Protein AF-A0A259DBE3-F1 (afdb_monomer)

Secondary structure (DSSP, 8-state):
-HHHHHHHHHHHS-SSTTHHHH--HHHHH-SHHHHHHHHHHHHHHHHHHHHHHHHHHHT---HHHHHHHHHHHHHHHHHHHHHHHHHHHHHHHTS-HHHHHHHHHHS-THHHHHHHHHHHHHHHHHHHHHH-GGG--HHHHHHHHHHHIIIIIHHHHHHHHHHTTTEEETTTEETTS-B-S-BGGGTB--SHHHHHHH-HHHH-TTS-GGGSS--TTTHHHHHHHHHHHHTTTTS-SSTTSSS-GGGGGTT---HHHHHHHIIIIITT---TTS------HHHHHHHHHHHHHTTS--PPP---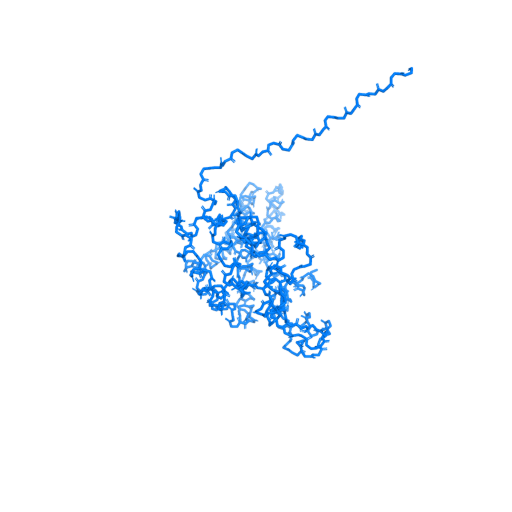-PPPPPPPPP-

Radius of gyration: 25.89 Å; Cα contacts (8 Å, |Δi|>4): 451; chains: 1; bounding box: 56×45×77 Å

Solvent-accessible surface area (backbone atoms only — not comparable to full-a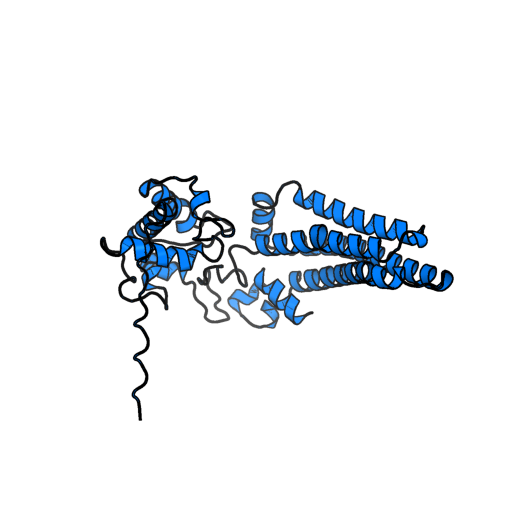tom values): 16235 Å² total; per-residue (Å²): 107,72,67,60,38,19,50,59,28,19,25,46,38,44,29,32,79,60,23,42,62,62,25,58,70,62,30,29,38,58,23,69,41,23,53,27,49,48,54,20,51,53,23,44,50,44,26,50,47,25,38,54,48,30,28,61,42,25,66,47,80,53,65,68,62,27,43,53,53,32,35,52,33,18,51,46,22,33,54,19,44,54,50,18,54,56,29,45,55,53,29,60,73,51,53,56,68,73,30,53,57,42,42,71,74,68,49,59,87,60,49,67,57,45,50,53,50,42,55,51,50,55,35,50,51,23,53,48,29,45,77,40,41,81,70,44,31,38,67,56,22,47,52,51,40,53,48,43,48,61,59,46,51,46,55,50,55,53,47,56,61,56,33,29,38,25,28,57,33,47,70,29,27,24,62,60,69,46,32,67,40,64,24,63,33,72,73,42,66,39,43,53,73,53,24,64,74,68,23,56,47,57,70,39,86,88,52,54,79,86,44,38,57,73,44,95,88,41,22,55,58,35,6,47,52,48,42,54,54,68,38,46,85,74,21,21,89,44,90,85,44,67,62,27,53,45,65,79,55,74,70,56,70,56,41,67,59,45,21,51,47,45,44,62,38,28,33,67,38,71,39,73,66,45,54,67,47,42,50,41,76,58,54,28,44,15,31,18,45,27,49,33,54,62,65,46,82,79,70,81,73,80,75,79,75,72,77,74,79,78,77,82,82,85,129

Nearest PDB structures (foldseek):
  2lig-assembly1_B  TM=5.077E-01  e=2.864E+00  Salmonella enterica subsp. enterica serovar Typhimurium
  7oy2-assembly1_C  TM=3.131E-01  e=1.610E+00  Escherichia coli K-12

pLDDT: mean 89.8, std 12.41, range [39.34, 98.31]

Mean predicted aligned error: 7.04 Å

Structure (mmCIF, N/CA/C/O backbone):
data_AF-A0A259DBE3-F1
#
_entry.id   AF-A0A259DBE3-F1
#
loop_
_atom_site.group_PDB
_atom_site.id
_atom_site.type_symbol
_atom_site.label_atom_id
_atom_site.label_alt_id
_atom_site.label_comp_id
_atom_site.label_asym_id
_atom_site.label_entity_id
_atom_site.label_seq_id
_atom_site.pdbx_PDB_ins_code
_atom_site.Cartn_x
_atom_site.Cartn_y
_atom_site.Cartn_z
_atom_site.occupancy
_atom_site.B_iso_or_equiv
_atom_site.auth_seq_id
_atom_site.auth_comp_id
_atom_site.auth_asym_id
_atom_site.auth_atom_id
_atom_site.pdbx_PDB_model_num
ATOM 1 N N . MET A 1 1 ? 4.321 -16.650 -10.119 1.00 83.81 1 MET A N 1
ATOM 2 C CA . MET A 1 1 ? 3.604 -15.421 -10.522 1.00 83.81 1 MET A CA 1
ATOM 3 C C . MET A 1 1 ? 2.100 -15.542 -10.328 1.00 83.81 1 MET A C 1
ATOM 5 O O . MET A 1 1 ? 1.572 -14.791 -9.528 1.00 83.81 1 MET A O 1
ATOM 9 N N . LEU A 1 2 ? 1.431 -16.512 -10.963 1.00 87.19 2 LEU A N 1
ATOM 10 C CA . LEU A 1 2 ? -0.027 -16.683 -10.868 1.00 87.19 2 LEU A CA 1
ATOM 11 C C . LEU A 1 2 ? -0.541 -16.859 -9.425 1.00 87.19 2 LEU A C 1
ATOM 13 O O . LEU A 1 2 ? -1.510 -16.215 -9.053 1.00 87.19 2 LEU A O 1
ATOM 17 N N . ILE A 1 3 ? 0.162 -17.634 -8.588 1.00 89.94 3 ILE A N 1
ATOM 18 C CA . ILE A 1 3 ? -0.207 -17.804 -7.170 1.00 89.94 3 ILE A CA 1
ATOM 19 C C . ILE A 1 3 ? -0.126 -16.475 -6.404 1.00 89.94 3 ILE A C 1
ATOM 21 O O . ILE A 1 3 ? -1.094 -16.062 -5.781 1.00 89.94 3 ILE A O 1
ATOM 25 N N . ILE A 1 4 ? 1.016 -15.784 -6.484 1.00 91.81 4 ILE A N 1
ATOM 26 C CA . ILE A 1 4 ? 1.241 -14.509 -5.781 1.00 91.81 4 ILE A CA 1
ATOM 27 C C . ILE A 1 4 ? 0.222 -13.459 -6.232 1.00 91.81 4 ILE A C 1
ATOM 29 O O . ILE A 1 4 ? -0.346 -12.759 -5.403 1.00 91.81 4 ILE A O 1
ATOM 33 N N . ILE A 1 5 ? -0.042 -13.373 -7.536 1.00 93.06 5 ILE A N 1
ATOM 34 C CA . ILE A 1 5 ? -1.006 -12.415 -8.083 1.00 93.06 5 ILE A CA 1
ATOM 35 C C . ILE A 1 5 ? -2.435 -12.765 -7.673 1.00 93.06 5 ILE A C 1
ATOM 37 O O . ILE A 1 5 ? -3.206 -11.858 -7.382 1.00 93.06 5 ILE A O 1
ATOM 41 N N . GLY A 1 6 ? -2.780 -14.048 -7.567 1.00 92.50 6 GLY A N 1
ATOM 42 C CA . GLY A 1 6 ? -4.052 -14.470 -6.984 1.00 92.50 6 GLY A CA 1
ATOM 43 C C . GLY A 1 6 ? -4.218 -13.998 -5.538 1.00 92.50 6 GLY A C 1
ATOM 44 O O . GLY A 1 6 ? -5.255 -13.432 -5.205 1.00 92.50 6 GLY A O 1
ATOM 45 N N . ILE A 1 7 ? -3.170 -14.109 -4.710 1.00 92.75 7 ILE A N 1
ATOM 46 C CA . ILE A 1 7 ? -3.176 -13.566 -3.339 1.00 92.75 7 ILE A CA 1
ATOM 47 C C . ILE A 1 7 ? -3.350 -12.044 -3.363 1.00 92.75 7 ILE A C 1
ATOM 49 O O . ILE A 1 7 ? -4.229 -11.528 -2.686 1.00 92.75 7 ILE A O 1
ATOM 53 N N . LEU A 1 8 ? -2.548 -11.315 -4.147 1.00 92.38 8 LEU A N 1
ATOM 54 C CA . LEU A 1 8 ? -2.615 -9.847 -4.214 1.00 92.38 8 LEU A CA 1
ATOM 55 C C . LEU A 1 8 ? -3.964 -9.341 -4.739 1.00 92.38 8 LEU A C 1
ATOM 57 O O . LEU A 1 8 ? -4.464 -8.320 -4.271 1.00 92.38 8 LEU A O 1
ATOM 61 N N . SER A 1 9 ? -4.553 -10.059 -5.692 1.00 93.56 9 SER A N 1
ATOM 62 C CA . SER A 1 9 ? -5.889 -9.786 -6.213 1.00 93.56 9 SER A CA 1
ATOM 63 C C . SER A 1 9 ? -6.940 -9.983 -5.130 1.00 93.56 9 SER A C 1
ATOM 65 O O . SER A 1 9 ? -7.676 -9.043 -4.846 1.00 93.56 9 SER A O 1
ATOM 67 N N . PHE A 1 10 ? -6.907 -11.121 -4.432 1.00 94.56 10 PHE A N 1
ATOM 68 C CA . PHE A 1 10 ? -7.801 -11.405 -3.313 1.00 94.56 10 PHE A CA 1
ATOM 69 C C . PHE A 1 10 ? -7.639 -10.416 -2.148 1.00 94.56 10 PHE A C 1
ATOM 71 O O . PHE A 1 10 ? -8.624 -10.025 -1.526 1.00 94.56 10 PHE A O 1
ATOM 78 N N . MET A 1 11 ? -6.413 -9.961 -1.860 1.00 93.56 11 MET A N 1
ATOM 79 C CA . MET A 1 11 ? -6.170 -8.908 -0.865 1.00 93.56 11 MET A CA 1
ATOM 80 C C . MET A 1 11 ? -6.909 -7.615 -1.207 1.00 93.56 11 MET A C 1
ATOM 82 O O . MET A 1 11 ? -7.278 -6.876 -0.300 1.00 93.56 11 MET A O 1
ATOM 86 N N . MET A 1 12 ? -7.108 -7.347 -2.500 1.00 91.19 12 MET A N 1
ATOM 87 C CA . MET A 1 12 ? -7.923 -6.237 -2.962 1.00 91.19 12 MET A CA 1
ATOM 88 C C . MET A 1 12 ? -9.409 -6.586 -2.797 1.00 91.19 12 MET A C 1
ATOM 90 O O . MET A 1 12 ? -10.101 -6.004 -1.967 1.00 91.19 12 MET A O 1
ATOM 94 N N . TRP A 1 13 ? -9.898 -7.558 -3.567 1.00 90.75 13 TRP A N 1
ATOM 95 C CA . TRP A 1 13 ? -11.257 -8.082 -3.469 1.00 90.75 13 TRP A CA 1
ATOM 96 C C . TRP A 1 13 ? -11.320 -9.499 -4.057 1.00 90.75 13 TRP A C 1
ATOM 98 O O . TRP A 1 13 ? -10.454 -9.862 -4.858 1.00 90.75 13 TRP A O 1
ATOM 108 N N . PRO A 1 14 ? -12.310 -10.324 -3.677 1.00 93.31 14 PRO A N 1
ATOM 109 C CA . PRO A 1 14 ? -12.436 -11.669 -4.225 1.00 93.31 14 PRO A CA 1
ATOM 110 C C . PRO A 1 14 ? -12.599 -11.655 -5.747 1.00 93.31 14 PRO A C 1
ATOM 112 O O . PRO A 1 14 ? -13.221 -10.754 -6.299 1.00 93.31 14 PRO A O 1
ATOM 115 N N . GLY A 1 15 ? -12.082 -12.676 -6.435 1.00 90.56 15 GLY A N 1
ATOM 116 C CA . GLY A 1 15 ? -12.201 -12.778 -7.894 1.00 90.56 15 GLY A CA 1
ATOM 117 C C . GLY A 1 15 ? -13.649 -12.746 -8.401 1.00 90.56 15 GLY A C 1
ATOM 118 O O . GLY A 1 15 ? -13.899 -12.304 -9.526 1.00 90.56 15 GLY A O 1
ATOM 119 N N . LYS A 1 16 ? -14.588 -13.188 -7.562 1.00 92.25 16 LYS A N 1
ATOM 120 C CA . LYS A 1 16 ? -16.022 -13.224 -7.818 1.00 92.25 16 LYS A CA 1
ATOM 121 C C . LYS A 1 16 ? -16.835 -12.840 -6.571 1.00 92.25 16 LYS A C 1
ATOM 123 O O . LYS A 1 16 ? -16.484 -13.299 -5.480 1.00 92.25 16 LYS A O 1
ATOM 128 N N . PRO A 1 17 ? -17.939 -12.078 -6.703 1.00 90.75 17 PRO A N 1
ATOM 129 C CA . PRO A 1 17 ? -18.817 -11.743 -5.578 1.00 90.75 17 PRO A CA 1
ATOM 130 C C . PRO A 1 17 ? -19.377 -12.970 -4.842 1.00 90.75 17 PRO A C 1
ATOM 132 O O . PRO A 1 17 ? -19.523 -12.942 -3.622 1.00 90.75 17 PRO A O 1
ATOM 135 N N . GLU A 1 18 ? -19.635 -14.066 -5.558 1.00 93.94 18 GLU A N 1
ATOM 136 C CA . GLU A 1 18 ? -20.193 -15.310 -5.009 1.00 93.94 18 GLU A CA 1
ATOM 137 C C . GLU A 1 18 ? -19.260 -15.974 -3.986 1.00 93.94 18 GLU A C 1
ATOM 139 O O . GLU A 1 18 ? -19.699 -16.794 -3.181 1.00 93.94 18 GLU A O 1
ATOM 144 N N . TRP A 1 19 ? -17.978 -15.587 -3.948 1.00 95.12 19 TRP A N 1
ATOM 145 C CA . TRP A 1 19 ? -17.052 -16.045 -2.916 1.00 95.12 19 TRP A CA 1
ATOM 146 C C . TRP A 1 19 ? -17.552 -15.729 -1.501 1.00 95.12 19 TRP A C 1
ATOM 148 O O . TRP A 1 19 ? -17.320 -16.519 -0.589 1.00 95.12 19 TRP A O 1
ATOM 158 N N . PHE A 1 20 ? -18.274 -14.619 -1.307 1.00 94.12 20 PHE A N 1
ATOM 159 C CA . PHE A 1 20 ? -18.801 -14.277 0.014 1.00 94.12 20 PHE A CA 1
ATOM 160 C C . PHE A 1 20 ? -19.828 -15.305 0.513 1.00 94.12 20 PHE A C 1
ATOM 162 O O . PHE A 1 20 ? -19.830 -15.664 1.689 1.00 94.12 20 PHE A O 1
ATOM 169 N N . THR A 1 21 ? -20.679 -15.808 -0.380 1.00 95.44 21 THR A N 1
ATOM 170 C CA . THR A 1 21 ? -21.798 -16.698 -0.042 1.00 95.44 21 THR A CA 1
ATOM 171 C C . THR A 1 21 ? -21.455 -18.177 -0.161 1.00 95.44 21 THR A C 1
ATOM 173 O O . THR A 1 21 ? -21.928 -18.966 0.647 1.00 95.44 21 THR A O 1
ATOM 176 N N . GLU A 1 22 ? -20.631 -18.560 -1.135 1.00 94.62 22 GLU A N 1
ATOM 177 C CA . GLU A 1 22 ? -20.303 -19.962 -1.439 1.00 94.62 22 GLU A CA 1
ATOM 178 C C . GLU A 1 22 ? -18.880 -20.350 -1.020 1.00 94.62 22 GLU A C 1
ATOM 180 O O . GLU A 1 22 ? -18.566 -21.530 -0.875 1.00 94.62 22 GLU A O 1
ATOM 185 N N . GLY A 1 23 ? -17.995 -19.368 -0.826 1.00 92.25 23 GLY A N 1
ATOM 186 C CA . GLY A 1 23 ? -16.580 -19.611 -0.583 1.00 92.25 23 GLY A CA 1
ATOM 187 C C . GLY A 1 23 ? -15.878 -20.203 -1.808 1.00 92.25 23 GLY A C 1
ATOM 188 O O . GLY A 1 23 ? -16.200 -19.906 -2.962 1.00 92.25 23 GLY A O 1
ATOM 189 N N . GLY A 1 24 ? -14.873 -21.040 -1.547 1.00 92.19 24 GLY A N 1
ATOM 190 C CA . GLY A 1 24 ? -14.130 -21.769 -2.575 1.00 92.19 24 GLY A CA 1
ATOM 191 C C . GLY A 1 24 ? -12.922 -21.015 -3.137 1.00 92.19 24 GLY A C 1
ATOM 192 O O . GLY A 1 24 ? -12.959 -19.822 -3.435 1.00 92.19 24 GLY A O 1
ATOM 193 N N . TYR A 1 25 ? -11.817 -21.740 -3.323 1.00 90.19 25 TYR A N 1
ATOM 194 C CA . TYR A 1 25 ? -10.562 -21.155 -3.796 1.00 90.19 25 TYR A CA 1
ATOM 195 C C . TYR A 1 25 ? -10.701 -20.548 -5.197 1.00 90.19 25 TYR A C 1
ATOM 197 O O . TYR A 1 25 ? -10.163 -19.476 -5.438 1.00 90.19 25 TYR A O 1
ATOM 205 N N . LEU A 1 26 ? -11.464 -21.169 -6.106 1.00 92.12 26 LEU A N 1
ATOM 206 C CA . LEU A 1 26 ? -11.630 -20.661 -7.473 1.00 92.12 26 LEU A CA 1
ATOM 207 C C . LEU A 1 26 ? -12.336 -19.301 -7.516 1.00 92.12 26 LEU A C 1
ATOM 209 O O . LEU A 1 26 ? -11.885 -18.411 -8.233 1.00 92.12 26 LEU A O 1
ATOM 213 N N . ASN A 1 27 ? -13.398 -19.137 -6.725 1.00 93.06 27 ASN A N 1
ATOM 214 C CA . ASN A 1 27 ? -14.161 -17.891 -6.646 1.00 93.06 27 ASN A CA 1
ATOM 215 C C . ASN A 1 27 ? -13.350 -16.772 -5.975 1.00 93.06 27 ASN A C 1
ATOM 217 O O . ASN A 1 27 ? -13.499 -15.605 -6.323 1.00 93.06 27 ASN A O 1
ATOM 221 N N . GLY A 1 28 ? -12.452 -17.125 -5.050 1.00 91.81 28 GLY A N 1
ATOM 222 C CA . GLY A 1 28 ? -11.562 -16.163 -4.405 1.00 91.81 28 GLY A CA 1
ATOM 223 C C . GLY A 1 28 ? -10.397 -15.735 -5.299 1.00 91.81 28 GLY A C 1
ATOM 224 O O . GLY A 1 28 ? -10.080 -14.551 -5.361 1.00 91.81 28 GLY A O 1
ATOM 225 N N . PHE A 1 29 ? -9.768 -16.683 -6.003 1.00 91.56 29 PHE A N 1
ATOM 226 C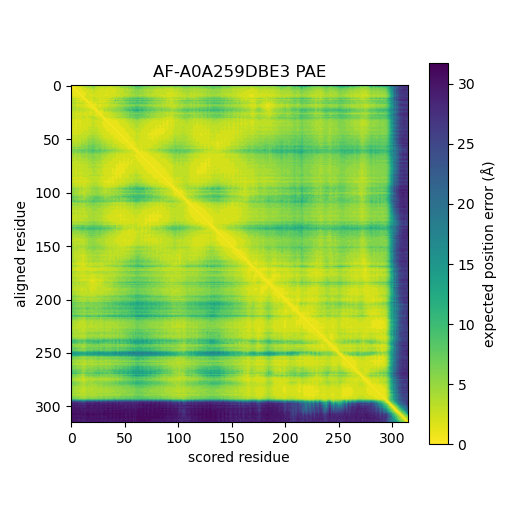 CA . PHE A 1 29 ? -8.508 -16.453 -6.720 1.00 91.56 29 PHE A CA 1
ATOM 227 C C . PHE A 1 29 ? -8.650 -16.008 -8.169 1.00 91.56 29 PHE A C 1
ATOM 229 O O . PHE A 1 29 ? -7.739 -15.353 -8.661 1.00 91.56 29 PHE A O 1
ATOM 236 N N . TYR A 1 30 ? -9.698 -16.422 -8.885 1.00 91.88 30 TYR A N 1
ATOM 237 C CA . TYR A 1 30 ? -9.788 -16.206 -10.329 1.00 91.88 30 TYR A CA 1
ATOM 238 C C . TYR A 1 30 ? -10.899 -15.219 -10.669 1.00 91.88 30 TYR A C 1
ATOM 240 O O . TYR A 1 30 ? -12.077 -15.570 -10.697 1.00 91.88 30 TYR A O 1
ATOM 248 N N . GLY A 1 31 ? -10.498 -13.990 -10.989 1.00 92.38 31 GLY A N 1
ATOM 249 C CA . GLY A 1 31 ? -11.388 -12.938 -11.472 1.00 92.38 31 GLY A CA 1
ATOM 250 C C . GLY A 1 31 ? -10.727 -12.030 -12.501 1.00 92.38 31 GLY A C 1
ATOM 251 O O . GLY A 1 31 ? -9.531 -12.143 -12.785 1.00 92.38 31 GLY A O 1
ATOM 252 N N . ALA A 1 32 ? -11.501 -11.084 -13.039 1.00 92.88 32 ALA A N 1
ATOM 253 C CA . ALA A 1 32 ? -11.000 -10.097 -13.999 1.00 92.88 32 ALA A CA 1
ATOM 254 C C . ALA A 1 32 ? -9.791 -9.326 -13.441 1.00 92.88 32 ALA A C 1
ATOM 256 O O . ALA A 1 32 ? -8.794 -9.148 -14.138 1.00 92.88 32 ALA A O 1
ATOM 257 N N . ASN A 1 33 ? -9.843 -8.955 -12.158 1.00 92.06 33 ASN A N 1
ATOM 258 C CA . ASN A 1 33 ? -8.752 -8.260 -11.481 1.00 92.06 33 ASN A CA 1
ATOM 259 C C . ASN A 1 33 ? -7.454 -9.085 -11.449 1.00 92.06 33 ASN A C 1
ATOM 261 O O . ASN A 1 33 ? -6.378 -8.547 -11.702 1.00 92.06 33 ASN A O 1
ATOM 265 N N . THR A 1 34 ? -7.543 -10.396 -11.217 1.00 94.50 34 THR A N 1
ATOM 266 C CA . THR A 1 34 ? -6.381 -11.293 -11.175 1.00 94.50 34 THR A CA 1
ATOM 267 C C . THR A 1 34 ? -5.676 -11.357 -12.523 1.00 94.50 34 THR A C 1
ATOM 269 O O . THR A 1 34 ? -4.452 -11.241 -12.597 1.00 94.50 34 THR A O 1
ATOM 272 N N . PHE A 1 35 ? -6.443 -11.512 -13.603 1.00 95.00 35 PHE A N 1
ATOM 273 C CA . PHE A 1 35 ? -5.888 -11.578 -14.953 1.00 95.00 35 PHE A CA 1
ATOM 274 C C . PHE A 1 35 ? -5.371 -10.221 -15.432 1.00 95.00 35 PHE A C 1
ATOM 276 O O . PHE A 1 35 ? -4.324 -10.175 -16.077 1.00 95.00 35 PHE A O 1
ATOM 283 N N . ALA A 1 36 ? -6.030 -9.124 -15.052 1.00 94.94 36 ALA A N 1
ATOM 284 C CA . ALA A 1 36 ? -5.544 -7.779 -15.331 1.00 94.94 36 ALA A CA 1
ATOM 285 C C . ALA A 1 36 ? -4.205 -7.504 -14.631 1.00 94.94 36 ALA A C 1
ATOM 287 O O . ALA A 1 36 ? -3.253 -7.069 -15.281 1.00 94.94 36 ALA A O 1
ATOM 288 N N . GLN A 1 37 ? -4.080 -7.849 -13.343 1.00 93.81 37 GLN A N 1
ATOM 289 C CA . GLN A 1 37 ? -2.806 -7.765 -12.623 1.00 93.81 37 GLN A CA 1
ATOM 290 C C . GLN A 1 37 ? -1.734 -8.662 -13.244 1.00 93.81 37 GLN A C 1
ATOM 292 O O . GLN A 1 37 ? -0.594 -8.227 -13.401 1.00 93.81 37 GLN A O 1
ATOM 297 N N . LEU A 1 38 ? -2.080 -9.900 -13.615 1.00 95.56 38 LEU A N 1
ATOM 298 C CA . LEU A 1 38 ? -1.150 -10.831 -14.251 1.00 95.56 38 LEU A CA 1
ATOM 299 C C . LEU A 1 38 ? -0.599 -10.254 -15.550 1.00 95.56 38 LEU A C 1
ATOM 301 O O . LEU A 1 38 ? 0.618 -10.181 -15.713 1.00 95.56 38 LEU A O 1
ATOM 305 N N . ALA A 1 39 ? -1.476 -9.817 -16.449 1.00 96.06 39 ALA A N 1
ATOM 306 C CA . ALA A 1 39 ? -1.081 -9.260 -17.733 1.00 96.06 39 ALA A CA 1
ATOM 307 C C . ALA A 1 39 ? -0.235 -7.992 -17.549 1.00 96.06 39 ALA A C 1
ATOM 309 O O . ALA A 1 39 ? 0.866 -7.901 -18.095 1.00 96.06 39 ALA A O 1
ATOM 310 N N . MET A 1 40 ? -0.706 -7.045 -16.731 1.00 95.12 40 MET A N 1
ATOM 311 C CA . MET A 1 40 ? -0.012 -5.781 -16.494 1.00 95.12 40 MET A CA 1
ATOM 312 C C . MET A 1 40 ? 1.375 -5.992 -15.874 1.00 95.12 40 MET A C 1
ATOM 314 O O . MET A 1 40 ? 2.365 -5.462 -16.381 1.00 95.12 40 MET A O 1
ATOM 318 N N . ARG A 1 41 ? 1.480 -6.814 -14.820 1.00 94.00 41 ARG A N 1
ATOM 319 C CA . ARG A 1 41 ? 2.764 -7.097 -14.161 1.00 94.00 41 ARG A CA 1
ATOM 320 C C . ARG A 1 41 ? 3.716 -7.841 -15.092 1.00 94.00 41 ARG A C 1
ATOM 322 O O . ARG A 1 41 ? 4.899 -7.526 -15.105 1.00 94.00 41 ARG A O 1
ATOM 329 N N . THR A 1 42 ? 3.211 -8.745 -15.936 1.00 95.75 42 THR A N 1
ATOM 330 C CA . THR A 1 42 ? 4.028 -9.394 -16.979 1.00 95.75 42 THR A CA 1
ATOM 331 C C . THR A 1 42 ? 4.630 -8.362 -17.934 1.00 95.75 42 THR A C 1
ATOM 333 O O . THR A 1 42 ? 5.832 -8.392 -18.199 1.00 95.75 42 THR A O 1
ATOM 336 N N . ALA A 1 43 ? 3.818 -7.423 -18.429 1.00 96.38 43 ALA A N 1
ATOM 337 C CA . ALA A 1 43 ? 4.288 -6.381 -19.335 1.00 96.38 43 ALA A CA 1
ATOM 338 C C . ALA A 1 43 ? 5.354 -5.495 -18.669 1.00 96.38 43 ALA A C 1
ATOM 340 O O . ALA A 1 43 ? 6.440 -5.311 -19.222 1.00 96.38 43 ALA A O 1
ATOM 341 N N . PHE A 1 44 ? 5.120 -5.031 -17.438 1.00 94.62 44 PHE A N 1
ATOM 342 C CA . PHE A 1 44 ? 6.114 -4.226 -16.726 1.00 94.62 44 PHE A CA 1
ATOM 343 C C . PHE A 1 44 ? 7.381 -5.000 -16.349 1.00 94.62 44 PHE A C 1
ATOM 345 O O . PHE A 1 44 ? 8.463 -4.417 -16.358 1.00 94.62 44 PHE A O 1
ATOM 352 N N . MET A 1 45 ? 7.309 -6.312 -16.110 1.00 95.12 45 MET A N 1
ATOM 353 C CA . MET A 1 45 ? 8.501 -7.147 -15.919 1.00 95.12 45 MET A CA 1
ATOM 354 C C . MET A 1 45 ? 9.384 -7.199 -17.169 1.00 95.12 45 MET A C 1
ATOM 356 O O . MET A 1 45 ? 10.611 -7.164 -17.048 1.00 95.12 45 MET A O 1
ATOM 360 N N . PHE A 1 46 ? 8.798 -7.231 -18.370 1.00 97.12 46 PHE A N 1
ATOM 361 C CA . PHE A 1 46 ? 9.572 -7.110 -19.608 1.00 97.12 46 PHE A CA 1
ATOM 362 C C . PHE A 1 46 ? 10.198 -5.721 -19.753 1.00 97.12 46 PHE A C 1
ATOM 364 O O . PHE A 1 46 ? 11.365 -5.627 -20.137 1.00 97.12 46 PHE A O 1
ATOM 371 N N . THR A 1 47 ? 9.491 -4.661 -19.347 1.00 96.06 47 THR A N 1
ATOM 372 C CA . THR A 1 47 ? 10.063 -3.308 -19.284 1.00 96.06 47 THR A CA 1
ATOM 373 C C . THR A 1 47 ? 11.265 -3.264 -18.341 1.00 96.06 47 THR A C 1
ATOM 375 O O . THR A 1 47 ? 12.334 -2.806 -18.744 1.00 96.06 47 THR A O 1
ATOM 378 N N . MET A 1 48 ? 11.146 -3.800 -17.119 1.00 94.25 48 MET A N 1
ATOM 379 C CA . MET A 1 48 ? 12.262 -3.864 -16.164 1.00 94.25 48 MET A CA 1
ATOM 380 C C . MET A 1 48 ? 13.433 -4.674 -16.717 1.00 94.25 48 MET A C 1
ATOM 382 O O . MET A 1 48 ? 14.585 -4.263 -16.600 1.00 94.25 48 MET A O 1
ATOM 386 N N . THR A 1 49 ? 13.141 -5.802 -17.364 1.00 95.62 49 THR A N 1
ATOM 387 C CA . THR A 1 49 ? 14.151 -6.668 -17.979 1.00 95.62 49 THR A CA 1
ATOM 388 C C . THR A 1 49 ? 14.911 -5.928 -19.080 1.00 95.62 49 THR A C 1
ATOM 390 O O . THR A 1 49 ? 16.129 -6.054 -19.169 1.00 95.62 49 THR A O 1
ATOM 393 N N . ALA A 1 50 ? 14.228 -5.111 -19.885 1.00 96.25 50 ALA A N 1
ATOM 394 C CA . ALA A 1 50 ? 14.863 -4.282 -20.903 1.00 96.25 50 ALA A CA 1
ATOM 395 C C . ALA A 1 50 ? 15.761 -3.186 -20.297 1.00 96.25 50 ALA A C 1
ATOM 397 O O . ALA A 1 50 ? 16.858 -2.951 -20.807 1.00 96.25 50 ALA A O 1
ATOM 398 N N . VAL A 1 51 ? 15.345 -2.552 -19.191 1.00 94.62 51 VAL A N 1
ATOM 399 C CA . VAL A 1 51 ? 16.154 -1.532 -18.497 1.00 94.62 51 VAL A CA 1
ATOM 400 C C . VAL A 1 51 ? 17.395 -2.158 -17.852 1.00 94.62 51 VAL A C 1
ATOM 402 O O . VAL A 1 51 ? 18.516 -1.734 -18.137 1.00 94.62 51 VAL A O 1
ATOM 405 N N . VAL A 1 52 ? 17.213 -3.202 -17.037 1.00 94.94 52 VAL A N 1
ATOM 406 C CA . VAL A 1 52 ? 18.303 -3.881 -16.314 1.00 94.94 52 VAL A CA 1
ATOM 407 C C . VAL A 1 52 ? 19.233 -4.611 -17.283 1.00 94.94 52 VAL A C 1
ATOM 409 O O . VAL A 1 52 ? 20.454 -4.522 -17.164 1.00 94.94 52 VAL A O 1
ATOM 412 N N . GLY A 1 53 ? 18.681 -5.268 -18.306 1.00 95.12 53 GLY A N 1
ATOM 413 C CA . GLY A 1 53 ? 19.455 -5.871 -19.393 1.00 95.12 53 GLY A CA 1
ATOM 414 C C . GLY A 1 53 ? 20.307 -4.846 -20.146 1.00 95.12 53 GLY A C 1
ATOM 415 O O . GLY A 1 53 ? 21.383 -5.181 -20.644 1.00 95.12 53 GLY A O 1
ATOM 416 N N . GLY A 1 54 ? 19.889 -3.576 -20.150 1.00 94.69 54 GLY A N 1
ATOM 417 C CA . GLY A 1 54 ? 20.665 -2.452 -20.661 1.00 94.69 54 GLY A CA 1
ATOM 418 C C . GLY A 1 54 ? 22.012 -2.255 -19.955 1.00 94.69 54 GLY A C 1
ATOM 419 O O . GLY A 1 54 ? 22.966 -1.813 -20.594 1.00 94.69 54 GLY A O 1
ATOM 420 N N . VAL A 1 55 ? 22.139 -2.635 -18.678 1.00 95.44 55 VAL A N 1
ATOM 421 C CA . VAL A 1 55 ? 23.411 -2.574 -17.933 1.00 95.44 55 VAL A CA 1
ATOM 422 C C . VAL A 1 55 ? 24.425 -3.540 -18.541 1.00 95.44 55 VAL A C 1
ATOM 424 O O . VAL A 1 55 ? 25.560 -3.158 -18.829 1.00 95.44 55 VAL A O 1
ATOM 427 N N . VAL A 1 56 ? 23.989 -4.773 -18.805 1.00 95.31 56 VAL A N 1
ATOM 428 C CA . VAL A 1 56 ? 24.816 -5.813 -19.429 1.00 95.31 56 VAL A CA 1
ATOM 429 C C . VAL A 1 56 ? 25.118 -5.449 -20.883 1.00 95.31 56 VAL A C 1
ATOM 431 O O . VAL A 1 56 ? 26.275 -5.464 -21.298 1.00 95.31 56 VAL A O 1
ATOM 434 N N . ALA A 1 57 ? 24.101 -5.045 -21.649 1.00 94.62 57 ALA A N 1
ATOM 435 C CA . ALA A 1 57 ? 24.265 -4.652 -23.048 1.00 94.62 57 ALA A CA 1
ATOM 436 C C . ALA A 1 57 ? 25.179 -3.425 -23.214 1.00 94.62 57 ALA A C 1
ATOM 438 O O . ALA A 1 57 ? 25.960 -3.345 -24.164 1.00 94.62 57 ALA A O 1
ATOM 439 N N . GLY A 1 58 ? 25.144 -2.492 -22.261 1.00 93.69 58 GLY A N 1
ATOM 440 C CA . GLY A 1 58 ?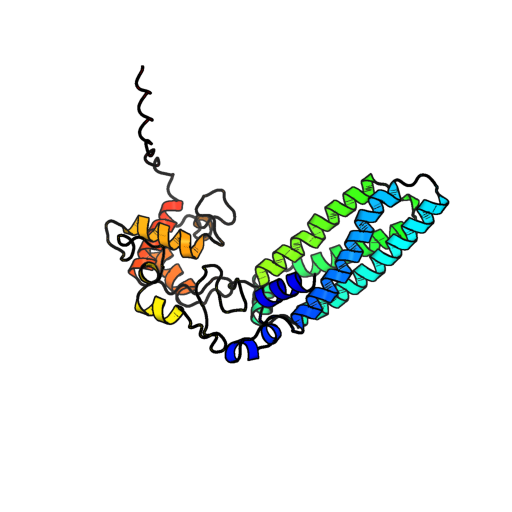 26.025 -1.330 -22.223 1.00 93.69 58 GLY A CA 1
ATOM 441 C C . GLY A 1 58 ? 27.508 -1.695 -22.112 1.00 93.69 58 GLY A C 1
ATOM 442 O O . GLY A 1 58 ? 28.340 -0.956 -22.646 1.00 93.69 58 GLY A O 1
ATOM 443 N N . ALA A 1 59 ? 27.830 -2.828 -21.475 1.00 94.44 59 ALA A N 1
ATOM 444 C CA . ALA A 1 59 ? 29.193 -3.306 -21.226 1.00 94.44 59 ALA A CA 1
ATOM 445 C C . ALA A 1 59 ? 29.800 -4.114 -22.391 1.00 94.44 59 ALA A C 1
ATOM 447 O O . ALA A 1 59 ? 30.992 -4.427 -22.369 1.00 94.44 59 ALA A O 1
ATOM 448 N N . ILE A 1 60 ? 29.009 -4.447 -23.416 1.00 96.00 60 ILE A N 1
ATOM 449 C CA . ILE A 1 60 ? 29.479 -5.192 -24.589 1.00 96.00 60 ILE A CA 1
ATOM 450 C C . ILE A 1 60 ? 30.508 -4.355 -25.367 1.00 96.00 60 ILE A C 1
ATOM 452 O O . ILE A 1 60 ? 30.245 -3.205 -25.724 1.00 96.00 60 ILE A O 1
ATOM 456 N N . LYS A 1 61 ? 31.675 -4.949 -25.654 1.00 93.19 61 LYS A N 1
ATOM 457 C CA . LYS A 1 61 ? 32.772 -4.295 -26.392 1.00 93.19 61 LYS A CA 1
ATOM 458 C C . LYS A 1 61 ? 32.602 -4.354 -27.910 1.00 93.19 61 LYS A C 1
ATOM 460 O O . LYS A 1 61 ? 32.953 -3.392 -28.586 1.00 93.19 61 LYS A O 1
ATOM 465 N N . ASP A 1 62 ? 32.070 -5.456 -28.441 1.00 95.81 62 ASP A N 1
ATOM 466 C CA . ASP A 1 62 ? 31.794 -5.559 -29.876 1.00 95.81 62 ASP A CA 1
ATOM 467 C C . ASP A 1 62 ? 30.654 -4.611 -30.273 1.00 95.81 62 ASP A C 1
ATOM 469 O O . ASP A 1 62 ? 29.518 -4.739 -29.814 1.00 95.81 62 ASP A O 1
ATOM 473 N N . ALA A 1 63 ? 30.962 -3.647 -31.139 1.00 92.06 63 ALA A N 1
ATOM 474 C CA . ALA A 1 63 ? 30.034 -2.603 -31.546 1.00 92.06 63 ALA A CA 1
ATOM 475 C C . ALA A 1 63 ? 28.853 -3.144 -32.366 1.00 92.06 63 ALA A C 1
ATOM 477 O O . ALA A 1 63 ? 27.744 -2.612 -32.247 1.00 92.06 63 ALA A O 1
ATOM 478 N N . ALA A 1 64 ? 29.073 -4.178 -33.186 1.00 94.69 64 ALA A N 1
ATOM 479 C CA . ALA A 1 64 ? 28.018 -4.775 -33.999 1.00 94.69 64 ALA A CA 1
ATOM 480 C C . ALA A 1 64 ? 27.020 -5.524 -33.108 1.00 94.69 64 ALA A C 1
ATOM 482 O O . ALA A 1 64 ? 25.824 -5.212 -33.126 1.00 94.69 64 ALA A O 1
ATOM 483 N N . PHE A 1 65 ? 27.521 -6.409 -32.245 1.00 95.62 65 PHE A N 1
ATOM 484 C CA . PHE A 1 65 ? 26.695 -7.142 -31.292 1.00 95.62 65 PHE A CA 1
ATOM 485 C C . PHE A 1 65 ? 26.001 -6.219 -30.279 1.00 95.62 65 PHE A C 1
ATOM 487 O O . PHE A 1 65 ? 24.798 -6.346 -30.045 1.00 95.62 65 PHE A O 1
ATOM 494 N N . LYS A 1 66 ? 26.698 -5.204 -29.746 1.00 94.75 66 LYS A N 1
ATOM 495 C CA . LYS A 1 66 ? 26.094 -4.199 -28.854 1.00 94.75 66 LYS A CA 1
ATOM 496 C C . LYS A 1 66 ? 24.908 -3.500 -29.510 1.00 94.75 66 LYS A C 1
ATOM 498 O O . LYS A 1 66 ? 23.861 -3.339 -28.881 1.00 94.75 66 LYS A O 1
ATOM 503 N N . LYS A 1 67 ? 25.062 -3.075 -30.768 1.00 95.81 67 LYS A N 1
ATOM 504 C CA . LYS A 1 67 ? 24.001 -2.407 -31.533 1.00 95.81 67 LYS A CA 1
ATOM 505 C C . LYS A 1 67 ? 22.785 -3.314 -31.703 1.00 95.81 67 LYS A C 1
ATOM 507 O O . LYS A 1 67 ? 21.660 -2.845 -31.530 1.00 95.81 67 LYS A O 1
ATOM 512 N N . GLU A 1 68 ? 23.002 -4.582 -32.033 1.00 96.50 68 GLU A N 1
ATOM 513 C CA . GLU A 1 68 ? 21.928 -5.559 -32.207 1.00 96.50 68 GLU A CA 1
ATOM 514 C C . GLU A 1 68 ? 21.148 -5.785 -30.905 1.00 96.50 68 GLU A C 1
ATOM 516 O O . GLU A 1 68 ? 19.928 -5.604 -30.877 1.00 96.50 68 GLU A O 1
ATOM 521 N N . ILE A 1 69 ? 21.850 -6.112 -29.817 1.00 96.69 69 ILE A N 1
ATOM 522 C CA . ILE A 1 69 ? 21.235 -6.387 -28.513 1.00 96.69 69 ILE A CA 1
ATOM 523 C C . ILE A 1 69 ? 20.500 -5.157 -27.983 1.00 96.69 69 ILE A C 1
ATOM 525 O O . ILE A 1 69 ? 19.350 -5.265 -27.562 1.00 96.69 69 ILE A O 1
ATOM 529 N N . THR A 1 70 ? 21.114 -3.975 -28.070 1.00 96.44 70 THR A N 1
ATOM 530 C CA . THR A 1 70 ? 20.490 -2.723 -27.615 1.00 96.44 70 THR A CA 1
ATOM 531 C C . THR A 1 70 ? 19.184 -2.449 -28.355 1.00 96.44 70 THR A C 1
ATOM 533 O O . THR A 1 70 ? 18.194 -2.083 -27.731 1.00 96.44 70 THR A O 1
ATOM 536 N N . ARG A 1 71 ? 19.132 -2.675 -29.675 1.00 96.56 71 ARG A N 1
A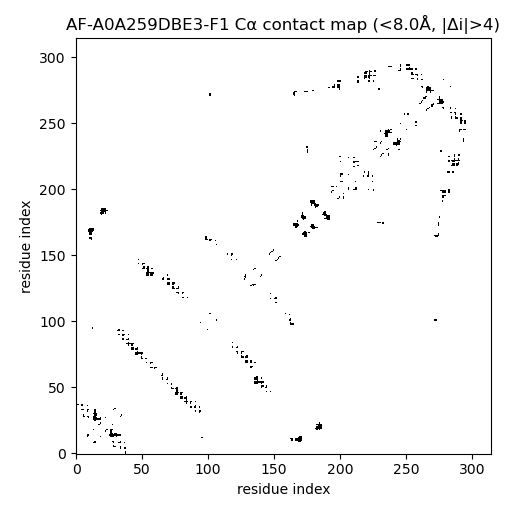TOM 537 C CA . ARG A 1 71 ? 17.901 -2.476 -30.456 1.00 96.56 71 ARG A CA 1
ATOM 538 C C . ARG A 1 71 ? 16.809 -3.477 -30.098 1.00 96.56 71 ARG A C 1
ATOM 540 O O . ARG A 1 71 ? 15.649 -3.083 -30.034 1.00 96.56 71 ARG A O 1
ATOM 547 N N . LYS A 1 72 ? 17.168 -4.740 -29.851 1.00 97.38 72 LYS A N 1
ATOM 548 C CA . LYS A 1 72 ? 16.221 -5.769 -29.394 1.00 97.38 72 LYS A CA 1
ATOM 549 C C . LYS A 1 72 ? 15.652 -5.426 -28.015 1.00 97.38 72 LYS A C 1
ATOM 551 O O . LYS A 1 72 ? 14.438 -5.470 -27.841 1.00 97.38 72 LYS A O 1
ATOM 556 N N . LEU A 1 73 ? 16.505 -5.017 -27.072 1.00 97.00 73 LEU A N 1
ATOM 557 C CA . LEU A 1 73 ? 16.080 -4.576 -25.739 1.00 97.00 73 LEU A CA 1
ATOM 558 C C . LEU A 1 73 ? 15.212 -3.320 -25.806 1.00 97.00 73 LEU A C 1
ATOM 560 O O . LEU A 1 73 ? 14.185 -3.258 -25.141 1.00 97.00 73 LEU A O 1
ATOM 564 N N . ALA A 1 74 ? 15.580 -2.347 -26.636 1.00 97.31 74 ALA A N 1
ATOM 565 C CA . ALA A 1 74 ? 14.799 -1.133 -26.804 1.00 97.31 74 ALA A CA 1
ATOM 566 C C . ALA A 1 74 ? 13.421 -1.405 -27.424 1.00 97.31 74 ALA A C 1
ATOM 568 O O . ALA A 1 74 ? 12.427 -0.853 -26.963 1.00 97.31 74 ALA A O 1
ATOM 569 N N . LEU A 1 75 ? 13.335 -2.293 -28.421 1.00 98.06 75 LEU A N 1
ATOM 570 C CA . LEU A 1 75 ? 12.051 -2.705 -28.990 1.00 98.06 75 LEU A CA 1
ATOM 571 C C . LEU A 1 75 ? 11.184 -3.423 -27.949 1.00 98.06 75 LEU A C 1
ATOM 573 O O . LEU A 1 75 ? 10.016 -3.071 -27.798 1.00 98.06 75 LEU A O 1
ATOM 577 N N . LEU A 1 76 ? 11.762 -4.378 -27.210 1.00 98.19 76 LEU A N 1
ATOM 578 C CA . LEU A 1 76 ? 11.075 -5.067 -26.117 1.00 98.19 76 LEU A CA 1
ATOM 579 C C . LEU A 1 76 ? 10.539 -4.056 -25.100 1.00 98.19 76 LEU A C 1
ATOM 581 O O . LEU A 1 76 ? 9.352 -4.084 -24.802 1.00 98.19 76 LEU A O 1
ATOM 585 N N . GLY A 1 77 ? 11.394 -3.142 -24.636 1.00 97.56 77 GLY A N 1
ATOM 586 C CA . GLY A 1 77 ? 11.057 -2.125 -23.648 1.00 97.56 77 GLY A CA 1
ATOM 587 C C . GLY A 1 77 ? 9.977 -1.151 -24.114 1.00 97.56 77 GLY A C 1
ATOM 588 O O . GLY A 1 77 ? 9.071 -0.839 -23.345 1.00 97.56 77 GLY A O 1
ATOM 589 N N . MET A 1 78 ? 10.012 -0.695 -25.371 1.00 98.06 78 MET A N 1
ATOM 590 C CA . MET A 1 78 ? 8.956 0.158 -25.933 1.00 98.06 78 MET A CA 1
ATOM 591 C C . MET A 1 78 ? 7.617 -0.579 -25.992 1.00 98.06 78 MET A C 1
ATOM 593 O O . MET A 1 78 ? 6.620 -0.079 -25.470 1.00 98.06 78 MET A O 1
ATOM 597 N N . VAL A 1 79 ? 7.598 -1.776 -26.588 1.00 98.31 79 VAL A N 1
ATOM 598 C CA . VAL A 1 79 ? 6.374 -2.576 -26.749 1.00 98.31 79 VAL A CA 1
ATOM 599 C C . VAL A 1 79 ? 5.784 -2.930 -25.388 1.00 98.31 79 VAL A C 1
ATOM 601 O O . VAL A 1 79 ? 4.586 -2.753 -25.174 1.00 98.31 79 VAL A O 1
ATOM 604 N N . SER A 1 80 ? 6.615 -3.373 -24.444 1.00 97.94 80 SER A N 1
ATOM 605 C CA . SER A 1 80 ? 6.163 -3.758 -23.110 1.00 97.94 80 SER A CA 1
ATOM 606 C C . SER A 1 80 ? 5.697 -2.565 -22.274 1.00 97.94 80 SER A C 1
ATOM 608 O O . SER A 1 80 ? 4.762 -2.710 -21.495 1.00 97.94 80 SER A O 1
ATOM 610 N N . THR A 1 81 ? 6.279 -1.374 -22.460 1.00 97.00 81 THR A N 1
ATOM 611 C CA . THR A 1 81 ? 5.837 -0.146 -21.774 1.00 97.00 81 THR A CA 1
ATOM 612 C C . THR A 1 81 ? 4.472 0.313 -22.275 1.00 97.00 81 THR A C 1
ATOM 614 O O . THR A 1 81 ? 3.600 0.618 -21.464 1.00 97.00 81 THR A O 1
ATOM 617 N N . VAL A 1 82 ? 4.252 0.304 -23.594 1.00 97.81 82 VAL A N 1
ATOM 618 C CA . VAL A 1 82 ? 2.939 0.627 -24.177 1.00 97.81 82 VAL A CA 1
ATOM 619 C C . VAL A 1 82 ? 1.898 -0.406 -23.750 1.00 97.81 82 VAL A C 1
ATOM 621 O O . VAL A 1 82 ? 0.832 -0.035 -23.262 1.00 97.81 82 VAL A O 1
ATOM 624 N N . ALA A 1 83 ? 2.222 -1.698 -23.860 1.00 98.12 83 ALA A N 1
ATOM 625 C CA . ALA A 1 83 ? 1.339 -2.771 -23.412 1.00 98.12 83 ALA A CA 1
ATOM 626 C C . ALA A 1 83 ? 1.014 -2.651 -21.914 1.00 98.12 83 ALA A C 1
ATOM 628 O O . ALA A 1 83 ? -0.149 -2.743 -21.536 1.00 98.12 83 ALA A O 1
ATOM 629 N N . GLY A 1 84 ? 2.013 -2.382 -21.068 1.00 96.12 84 GLY A N 1
ATOM 630 C CA . GLY A 1 84 ? 1.835 -2.178 -19.631 1.00 96.12 84 GLY A CA 1
ATOM 631 C C . GLY A 1 84 ? 0.920 -0.998 -19.315 1.00 96.12 84 GLY A C 1
ATOM 632 O O . GLY A 1 84 ? 0.025 -1.137 -18.488 1.00 96.12 84 GLY A O 1
ATOM 633 N N . GLY A 1 85 ? 1.069 0.127 -20.021 1.00 95.00 85 GLY A N 1
ATOM 634 C CA . GLY A 1 85 ? 0.180 1.283 -19.882 1.00 95.00 85 GLY A CA 1
ATOM 635 C C . GLY A 1 85 ? -1.276 0.979 -20.256 1.00 95.00 85 GLY A C 1
ATOM 636 O O . GLY A 1 85 ? -2.189 1.355 -19.525 1.00 95.00 85 GLY A O 1
ATOM 637 N N . LEU A 1 86 ? -1.512 0.248 -21.350 1.00 96.00 86 LEU A N 1
ATOM 638 C CA . LEU A 1 86 ? -2.863 -0.167 -21.756 1.00 96.00 86 LEU A CA 1
ATOM 639 C C . LEU A 1 86 ? -3.477 -1.174 -20.770 1.00 96.00 86 LEU A C 1
ATOM 641 O O . LEU A 1 86 ? -4.648 -1.071 -20.411 1.00 96.00 86 LEU A O 1
ATOM 645 N N . LEU A 1 87 ? -2.682 -2.129 -20.289 1.00 96.81 87 LEU A N 1
ATOM 646 C CA . LEU A 1 87 ? -3.120 -3.122 -19.305 1.00 96.81 87 LEU A CA 1
ATOM 647 C C . LEU A 1 87 ? -3.352 -2.502 -17.922 1.00 96.81 87 LEU A C 1
ATOM 649 O O . LEU A 1 87 ? -4.207 -2.980 -17.180 1.00 96.81 87 LEU A O 1
ATOM 653 N N . LEU A 1 88 ? -2.644 -1.420 -17.587 1.00 93.19 88 LEU A N 1
ATOM 654 C CA . LEU A 1 88 ? -2.911 -0.619 -16.396 1.00 93.19 88 LEU A CA 1
ATOM 655 C C . LEU A 1 88 ? -4.306 0.011 -16.457 1.00 93.19 88 LEU A C 1
ATOM 657 O O . LEU A 1 88 ? -5.031 -0.056 -15.470 1.00 93.19 88 LEU A O 1
ATOM 661 N N . GLN A 1 89 ? -4.723 0.535 -17.613 1.00 92.44 89 GLN A N 1
ATOM 662 C CA . GLN A 1 89 ? -6.090 1.045 -17.793 1.00 92.44 89 GLN A CA 1
ATOM 663 C C . GLN A 1 89 ? -7.136 -0.053 -17.582 1.00 92.44 89 GLN A C 1
ATOM 665 O O . GLN A 1 89 ? -8.110 0.148 -16.858 1.00 92.44 89 GLN A O 1
ATOM 670 N N . TRP A 1 90 ? -6.906 -1.245 -18.145 1.00 95.06 90 TRP A N 1
ATOM 671 C CA . TRP A 1 90 ? -7.791 -2.387 -17.908 1.00 95.06 90 TRP A CA 1
ATOM 672 C C . TRP A 1 90 ? -7.858 -2.757 -16.422 1.00 95.06 90 TRP A C 1
ATOM 674 O O . TRP A 1 90 ? -8.949 -2.919 -15.887 1.00 95.06 90 TRP A O 1
ATOM 684 N N . TYR A 1 91 ? -6.720 -2.827 -15.729 1.00 93.31 91 TYR A N 1
ATOM 685 C CA . TYR A 1 91 ? -6.690 -3.103 -14.293 1.00 93.31 91 TYR A CA 1
ATOM 686 C C . TYR A 1 91 ? -7.482 -2.087 -13.475 1.00 93.31 91 TYR A C 1
ATOM 688 O O . TYR A 1 91 ? -8.270 -2.503 -12.627 1.00 93.31 91 TYR A O 1
ATOM 696 N N . MET A 1 92 ? -7.328 -0.789 -13.748 1.00 90.56 92 MET A N 1
ATOM 697 C CA . MET A 1 92 ? -8.078 0.251 -13.040 1.00 90.56 92 MET A CA 1
ATOM 698 C C . MET A 1 92 ? -9.593 0.064 -13.204 1.00 90.56 92 MET A C 1
ATOM 700 O O . MET A 1 92 ? -10.329 0.216 -12.234 1.00 90.56 92 MET A O 1
ATOM 704 N N . ALA A 1 93 ? -10.052 -0.377 -14.379 1.00 91.62 93 ALA A N 1
ATOM 705 C CA . ALA A 1 93 ? -11.461 -0.692 -14.625 1.00 91.62 93 ALA A CA 1
ATOM 706 C C . ALA A 1 93 ? -11.967 -1.951 -13.886 1.00 91.62 93 ALA A C 1
ATOM 708 O O . ALA A 1 93 ? -13.172 -2.149 -13.770 1.00 91.62 93 ALA A O 1
ATOM 709 N N . THR A 1 94 ? -11.073 -2.810 -13.381 1.00 91.75 94 THR A N 1
ATOM 710 C CA . THR A 1 94 ? -11.443 -3.986 -12.565 1.00 91.75 94 THR A CA 1
ATOM 711 C C . THR A 1 94 ? -11.486 -3.707 -11.063 1.00 91.75 94 THR A C 1
ATOM 713 O O . THR A 1 94 ? -11.781 -4.619 -10.287 1.00 91.75 94 THR A O 1
ATOM 716 N N . LEU A 1 95 ? -11.119 -2.495 -10.635 1.00 90.00 95 LEU A N 1
ATOM 717 C CA . LEU A 1 95 ? -11.145 -2.116 -9.228 1.00 90.00 95 LEU A CA 1
ATOM 718 C C . LEU A 1 95 ? -12.586 -1.825 -8.778 1.00 90.00 95 LEU A C 1
ATOM 720 O O . LEU A 1 95 ? -13.332 -1.180 -9.518 1.00 90.00 95 LEU A O 1
ATOM 724 N N . PRO A 1 96 ? -12.980 -2.246 -7.564 1.00 87.00 96 PRO A N 1
ATOM 725 C CA . PRO A 1 96 ? -14.281 -1.921 -7.004 1.00 87.00 96 PRO A CA 1
ATOM 726 C C . PRO A 1 96 ? -14.391 -0.429 -6.692 1.00 87.00 96 PRO A C 1
ATOM 728 O O . PRO A 1 96 ? -13.396 0.265 -6.473 1.00 87.00 96 PRO A O 1
ATOM 731 N N . GLU A 1 97 ? -15.632 0.034 -6.592 1.00 85.81 97 GLU A N 1
ATOM 732 C CA . GLU A 1 97 ? -15.993 1.430 -6.337 1.00 85.81 97 GLU A CA 1
ATOM 733 C C . GLU A 1 97 ? -15.282 2.019 -5.109 1.00 85.81 97 GLU A C 1
ATOM 735 O O . GLU A 1 97 ? -14.746 3.121 -5.175 1.00 85.81 97 GLU A O 1
ATOM 740 N N . SER A 1 98 ? -15.155 1.252 -4.019 1.00 84.06 98 SER A N 1
ATOM 741 C CA . SER A 1 98 ? -14.448 1.707 -2.813 1.00 84.06 98 SER A CA 1
ATOM 742 C C . SER A 1 98 ? -13.002 2.130 -3.094 1.00 84.06 98 SER A C 1
ATOM 744 O O . SER A 1 98 ? -12.518 3.102 -2.521 1.00 84.06 98 SER A O 1
ATOM 746 N N . ALA A 1 99 ? -12.307 1.421 -3.989 1.00 86.00 99 ALA A N 1
ATOM 747 C CA . ALA A 1 99 ? -10.941 1.760 -4.366 1.00 86.00 99 ALA A CA 1
ATOM 748 C C . ALA A 1 99 ? -10.898 3.028 -5.232 1.00 86.00 99 ALA A C 1
ATOM 750 O O . ALA A 1 99 ? -9.963 3.812 -5.098 1.00 86.00 99 ALA A O 1
ATOM 751 N N . GLN A 1 100 ? -11.911 3.265 -6.072 1.00 85.50 100 GLN A N 1
ATOM 752 C CA . GLN A 1 100 ? -12.013 4.478 -6.891 1.00 85.50 100 GLN A CA 1
ATOM 753 C C . GLN A 1 100 ? -12.221 5.717 -6.013 1.00 85.50 100 GLN A C 1
ATOM 755 O O . GLN A 1 100 ? -11.461 6.677 -6.118 1.00 85.50 100 GLN A O 1
ATOM 760 N N . VAL A 1 101 ? -13.142 5.646 -5.047 1.00 86.81 101 VAL A N 1
ATOM 761 C CA . VAL A 1 101 ? -13.372 6.737 -4.086 1.00 86.81 101 VAL A CA 1
ATOM 762 C C . VAL A 1 101 ? -12.102 7.030 -3.276 1.00 86.81 101 VAL A C 1
ATOM 764 O O . VAL A 1 101 ? -11.746 8.189 -3.056 1.00 86.81 101 VAL A O 1
ATOM 767 N N . ILE A 1 102 ? -11.364 5.999 -2.852 1.00 87.19 102 ILE A N 1
ATOM 768 C CA . ILE A 1 102 ? -10.085 6.188 -2.150 1.00 87.19 102 ILE A CA 1
ATOM 769 C C . ILE A 1 102 ? -9.030 6.810 -3.068 1.00 87.19 102 ILE A C 1
ATOM 771 O O . ILE A 1 102 ? -8.274 7.668 -2.607 1.00 87.19 102 ILE A O 1
ATOM 775 N N . ALA A 1 103 ? -8.972 6.404 -4.339 1.00 86.38 103 ALA A N 1
ATOM 776 C CA . ALA A 1 103 ? -8.059 6.982 -5.319 1.00 86.38 103 ALA A CA 1
ATOM 777 C C . ALA A 1 103 ? -8.261 8.500 -5.416 1.00 86.38 103 ALA A C 1
ATOM 779 O O . ALA A 1 103 ? -7.304 9.250 -5.246 1.00 86.38 103 ALA A O 1
ATOM 780 N N . GLU A 1 104 ? -9.508 8.936 -5.596 1.00 84.94 104 GLU A N 1
ATOM 781 C CA . GLU A 1 104 ? -9.886 10.346 -5.745 1.00 84.94 104 GLU A CA 1
ATOM 782 C C . GLU A 1 104 ? -9.601 11.178 -4.491 1.00 84.94 104 GLU A C 1
ATOM 784 O O . GLU A 1 104 ? -9.170 12.323 -4.585 1.00 84.94 104 GLU A O 1
ATOM 789 N N . ASN A 1 105 ? -9.803 10.602 -3.303 1.00 83.56 105 ASN A N 1
ATOM 790 C CA . ASN A 1 105 ? -9.683 11.341 -2.045 1.00 83.56 105 ASN A CA 1
ATOM 791 C C . ASN A 1 105 ? -8.278 11.298 -1.421 1.00 83.56 105 ASN A C 1
ATOM 793 O O . ASN A 1 105 ? -7.996 12.059 -0.490 1.00 83.56 105 ASN A O 1
ATOM 797 N N . ARG A 1 106 ? -7.404 10.369 -1.838 1.00 83.75 106 ARG A N 1
ATOM 798 C CA . ARG A 1 106 ? -6.117 10.118 -1.153 1.00 83.75 106 ARG A CA 1
ATOM 799 C C . ARG A 1 106 ? -4.900 10.128 -2.054 1.00 83.75 106 ARG A C 1
ATOM 801 O O . ARG A 1 106 ? -3.806 10.366 -1.533 1.00 83.75 106 ARG A O 1
ATOM 808 N N . LEU A 1 107 ? -5.042 9.852 -3.347 1.00 85.25 107 LEU A N 1
ATOM 809 C CA . LEU A 1 107 ? -3.916 10.012 -4.257 1.00 85.25 107 LEU A CA 1
ATOM 810 C C . LEU A 1 107 ? -3.765 11.501 -4.591 1.00 85.25 107 LEU A C 1
ATOM 812 O O . LEU A 1 107 ? -4.764 12.175 -4.831 1.00 85.25 107 LEU A O 1
ATOM 816 N N . PRO A 1 108 ? -2.536 12.042 -4.593 1.00 86.38 108 PRO A N 1
ATOM 817 C CA . PRO A 1 108 ? -2.318 13.418 -5.017 1.00 86.38 108 PRO A CA 1
ATOM 818 C C . PRO A 1 108 ? -2.827 13.648 -6.445 1.00 86.38 108 PRO A C 1
ATOM 820 O O . PRO A 1 108 ? -2.663 12.775 -7.295 1.00 86.38 108 PRO A O 1
ATOM 823 N N . GLU A 1 109 ? -3.342 14.841 -6.749 1.00 87.19 109 GLU A N 1
ATOM 824 C CA . GLU A 1 109 ? -3.842 15.186 -8.095 1.00 87.19 109 GLU A CA 1
ATOM 825 C C . GLU A 1 109 ? -2.789 14.960 -9.196 1.00 87.19 109 GLU A C 1
ATOM 827 O O . GLU A 1 109 ? -3.094 14.534 -10.310 1.00 87.19 109 GLU A O 1
ATOM 832 N N . TRP A 1 110 ? -1.511 15.174 -8.868 1.00 87.06 110 TRP A N 1
ATOM 833 C CA . TRP A 1 110 ? -0.391 14.958 -9.782 1.00 87.06 110 TRP A CA 1
ATOM 834 C C . TRP A 1 110 ? -0.053 13.478 -10.016 1.00 87.06 110 TRP A C 1
ATOM 836 O O . TRP A 1 110 ? 0.745 13.178 -10.903 1.00 87.06 110 TRP A O 1
ATOM 846 N N . PHE A 1 111 ? -0.624 12.540 -9.253 1.00 88.44 111 PHE A N 1
ATOM 847 C CA . PHE A 1 111 ? -0.246 11.127 -9.291 1.00 88.44 111 PHE A CA 1
ATOM 848 C C . PHE A 1 111 ? -0.500 10.498 -10.664 1.00 88.44 111 PHE A C 1
ATOM 850 O O . PHE A 1 111 ? 0.415 9.918 -11.251 1.00 88.44 111 PHE A O 1
ATOM 857 N N . ALA A 1 112 ? -1.698 10.675 -11.227 1.00 88.00 112 ALA A N 1
ATOM 858 C CA . ALA A 1 112 ? -2.028 10.141 -12.550 1.00 88.00 112 ALA A CA 1
ATOM 859 C C . ALA A 1 112 ? -1.091 10.700 -13.634 1.00 88.00 112 ALA A C 1
ATOM 861 O O . ALA A 1 112 ? -0.545 9.948 -14.443 1.00 88.00 112 ALA A O 1
ATOM 862 N N . MET A 1 113 ? -0.828 12.010 -13.592 1.00 90.75 113 MET A N 1
ATOM 863 C CA . MET A 1 113 ? 0.116 12.651 -14.508 1.00 90.75 113 MET A CA 1
ATOM 864 C C . MET A 1 113 ? 1.544 12.137 -14.322 1.00 90.75 113 MET A C 1
ATOM 866 O O . MET A 1 113 ? 2.239 11.923 -15.312 1.00 90.75 113 MET A O 1
ATOM 870 N N . SER A 1 114 ? 1.977 11.873 -13.086 1.00 91.25 114 SER A N 1
ATOM 871 C CA . SER A 1 114 ? 3.307 11.316 -12.821 1.00 91.25 114 SER A CA 1
ATOM 872 C C . SER A 1 114 ? 3.489 9.928 -13.433 1.00 91.25 114 SER A C 1
ATOM 874 O O . SER A 1 114 ? 4.540 9.662 -14.007 1.00 91.25 114 SER A O 1
ATOM 876 N N . LEU A 1 115 ? 2.455 9.077 -13.420 1.00 90.69 115 LEU A N 1
ATOM 877 C CA . LEU A 1 115 ? 2.507 7.770 -14.079 1.00 90.69 115 LEU A CA 1
ATOM 878 C C . LEU A 1 115 ? 2.653 7.915 -15.595 1.00 90.69 115 LEU A C 1
ATOM 880 O O . LEU A 1 115 ? 3.495 7.249 -16.195 1.00 90.69 115 LEU A O 1
ATOM 884 N N . VAL A 1 116 ? 1.880 8.811 -16.216 1.00 92.88 116 VAL A N 1
ATOM 885 C CA . VAL A 1 116 ? 1.971 9.073 -17.662 1.00 92.88 116 VAL A CA 1
ATOM 886 C C . VAL A 1 116 ? 3.354 9.608 -18.034 1.00 92.88 116 VAL A C 1
ATOM 888 O O . VAL A 1 116 ? 3.957 9.125 -18.991 1.00 92.88 116 VAL A O 1
ATOM 891 N N . VAL A 1 117 ? 3.888 10.557 -17.261 1.00 94.81 117 VAL A N 1
ATOM 892 C CA . VAL A 1 117 ? 5.230 11.118 -17.475 1.00 94.81 117 VAL A CA 1
ATOM 893 C C . VAL A 1 117 ? 6.308 10.050 -17.300 1.00 94.81 117 VAL A C 1
ATOM 895 O O . VAL A 1 117 ? 7.198 9.959 -18.143 1.00 94.81 117 VAL A O 1
ATOM 898 N N . THR A 1 118 ? 6.220 9.203 -16.273 1.00 94.56 118 THR A N 1
ATOM 899 C CA . THR A 1 118 ? 7.168 8.100 -16.066 1.00 94.56 118 THR A CA 1
ATOM 900 C C . THR A 1 118 ? 7.125 7.108 -17.228 1.00 94.56 118 THR A C 1
ATOM 902 O O . THR A 1 118 ? 8.172 6.769 -17.778 1.00 94.56 118 THR A O 1
ATOM 905 N N . LEU A 1 119 ? 5.936 6.669 -17.657 1.00 95.19 119 LEU A N 1
ATOM 906 C CA . LEU A 1 119 ? 5.792 5.754 -18.795 1.00 95.19 119 LEU A CA 1
ATOM 907 C C . LEU A 1 119 ? 6.301 6.383 -20.099 1.00 95.19 119 LEU A C 1
ATOM 909 O O . LEU A 1 119 ? 7.023 5.733 -20.856 1.00 95.19 119 LEU A O 1
ATOM 913 N N . GLY A 1 120 ? 5.988 7.660 -20.332 1.00 96.88 120 GLY A N 1
ATOM 914 C CA . GLY A 1 120 ? 6.496 8.431 -21.464 1.00 96.88 120 GLY A CA 1
ATOM 915 C C . GLY A 1 120 ? 8.019 8.577 -21.440 1.00 96.88 120 GLY A C 1
ATOM 916 O O . GLY A 1 120 ? 8.667 8.399 -22.469 1.00 96.88 120 GLY A O 1
ATOM 917 N N . GLY A 1 121 ? 8.608 8.818 -20.268 1.00 96.81 121 GLY A N 1
ATOM 918 C CA . GLY A 1 121 ? 10.055 8.898 -20.071 1.00 96.81 121 GLY A CA 1
ATOM 919 C C . GLY A 1 121 ? 10.762 7.567 -20.325 1.00 96.81 121 GLY A C 1
ATOM 920 O O . GLY A 1 121 ? 11.783 7.533 -21.012 1.00 96.81 121 GLY A O 1
ATOM 921 N N . ILE A 1 122 ? 10.193 6.456 -19.846 1.00 96.44 122 ILE A N 1
ATOM 922 C CA . ILE A 1 122 ? 10.697 5.103 -20.126 1.00 96.44 122 ILE A CA 1
ATOM 923 C C . ILE A 1 122 ? 10.644 4.814 -21.630 1.00 96.44 122 ILE A C 1
ATOM 925 O O . ILE A 1 122 ? 11.625 4.340 -22.207 1.00 96.44 122 ILE A O 1
ATOM 929 N N . PHE A 1 123 ? 9.523 5.129 -22.281 1.00 97.81 123 PHE A N 1
ATOM 930 C CA . PHE A 1 123 ? 9.381 4.953 -23.722 1.00 97.81 123 PHE A CA 1
ATOM 931 C C . PHE A 1 123 ? 10.401 5.799 -24.495 1.00 97.81 123 PHE A C 1
ATOM 933 O O . PHE A 1 123 ? 11.101 5.277 -25.362 1.00 97.81 123 PHE A O 1
ATOM 940 N N . ALA A 1 124 ? 10.537 7.083 -24.150 1.00 97.38 124 ALA A N 1
ATOM 941 C CA . ALA A 1 124 ? 11.486 7.997 -24.779 1.00 97.38 124 ALA A CA 1
ATOM 942 C C . ALA A 1 124 ? 12.939 7.529 -24.609 1.00 97.38 124 ALA A C 1
ATOM 944 O O . ALA A 1 124 ? 13.722 7.591 -25.557 1.00 97.38 124 ALA A O 1
ATOM 945 N N . TRP A 1 125 ? 13.294 6.995 -23.437 1.00 96.31 125 TRP A N 1
ATOM 946 C CA . TRP A 1 125 ? 14.602 6.388 -23.192 1.00 96.31 125 TRP A CA 1
ATOM 947 C C . TRP A 1 125 ? 14.878 5.207 -24.132 1.00 96.31 125 TRP A C 1
ATOM 949 O O . TRP A 1 125 ? 15.945 5.127 -24.754 1.00 96.31 125 TRP A O 1
ATOM 959 N N . PHE A 1 126 ? 13.915 4.297 -24.289 1.00 97.69 126 PHE A N 1
ATOM 960 C CA . PHE A 1 126 ? 14.079 3.184 -25.219 1.00 97.69 126 PHE A CA 1
ATOM 961 C C . PHE A 1 126 ? 14.113 3.646 -26.680 1.00 97.69 126 PHE A C 1
ATOM 963 O 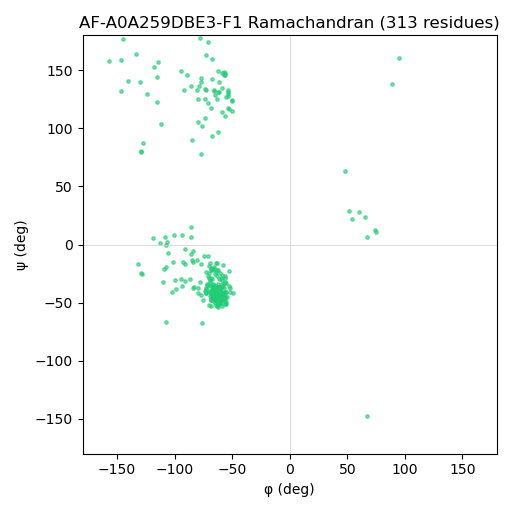O . PHE A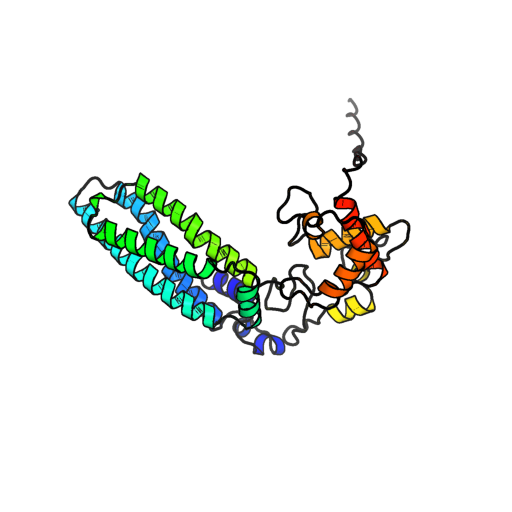 1 126 ? 14.952 3.174 -27.443 1.00 97.69 126 PHE A O 1
ATOM 970 N N . ALA A 1 127 ? 13.302 4.629 -27.069 1.00 97.56 127 ALA A N 1
ATOM 971 C CA . ALA A 1 127 ? 13.371 5.219 -28.404 1.00 97.56 127 ALA A CA 1
ATOM 972 C C . ALA A 1 127 ? 14.756 5.840 -28.681 1.00 97.56 127 ALA A C 1
ATOM 974 O O . ALA A 1 127 ? 15.353 5.597 -29.733 1.00 97.56 127 ALA A O 1
ATOM 975 N N . ALA A 1 128 ? 15.322 6.568 -27.712 1.00 97.00 128 ALA A N 1
ATOM 976 C CA . ALA A 1 128 ? 16.652 7.164 -27.820 1.00 97.00 128 ALA A CA 1
ATOM 977 C C . ALA A 1 128 ? 17.757 6.103 -27.951 1.00 97.00 128 ALA A C 1
ATOM 979 O O . ALA A 1 128 ? 18.630 6.221 -28.811 1.00 97.00 128 ALA A O 1
ATOM 980 N N . THR A 1 129 ? 17.712 5.036 -27.149 1.00 95.44 129 THR A N 1
ATOM 981 C CA . THR A 1 129 ? 18.691 3.936 -27.240 1.00 95.44 129 THR A CA 1
ATOM 982 C C . THR A 1 129 ? 18.518 3.084 -28.497 1.00 95.44 129 THR A C 1
ATOM 984 O O . THR A 1 129 ? 19.502 2.552 -29.009 1.00 95.44 129 THR A O 1
ATOM 987 N N . TRP A 1 130 ? 17.311 3.001 -29.060 1.00 96.50 130 TRP A N 1
ATOM 988 C CA . TRP A 1 130 ? 17.068 2.362 -30.354 1.00 96.50 130 TRP A CA 1
ATOM 989 C C . TRP A 1 130 ? 17.678 3.158 -31.521 1.00 96.50 130 TRP A C 1
ATOM 991 O O . TRP A 1 130 ? 18.363 2.580 -32.378 1.00 96.50 130 TRP A O 1
ATOM 1001 N N . LEU A 1 131 ? 17.471 4.483 -31.526 1.00 96.38 131 LEU A N 1
ATOM 1002 C CA . LEU A 1 131 ? 18.021 5.411 -32.522 1.00 96.38 131 LEU A CA 1
ATOM 1003 C C . LEU A 1 131 ? 19.545 5.511 -32.414 1.00 96.38 131 LEU A C 1
ATOM 1005 O O . LEU A 1 131 ? 20.256 5.384 -33.414 1.00 96.38 131 LEU A O 1
ATOM 1009 N N . GLN A 1 132 ? 20.055 5.668 -31.192 1.00 94.50 132 GLN A N 1
ATOM 1010 C CA . GLN A 1 132 ? 21.473 5.852 -30.911 1.00 94.50 132 GLN A CA 1
ATOM 1011 C C . GLN A 1 132 ? 21.966 4.867 -29.832 1.00 94.50 132 GLN A C 1
ATOM 1013 O O . GLN A 1 132 ? 22.197 5.251 -28.685 1.00 94.50 132 GLN A O 1
ATOM 1018 N N . PRO A 1 133 ? 22.256 3.601 -30.202 1.00 91.94 133 PRO A N 1
ATOM 1019 C CA . PRO A 1 133 ? 22.711 2.558 -29.268 1.00 91.94 133 PRO A CA 1
ATOM 1020 C C . PRO A 1 133 ? 23.996 2.882 -28.496 1.00 91.94 133 PRO A C 1
ATOM 1022 O O . PRO A 1 133 ? 24.290 2.271 -27.473 1.00 91.94 133 PRO A O 1
ATOM 1025 N N . ARG A 1 134 ? 24.776 3.860 -28.973 1.00 89.75 134 ARG A N 1
ATOM 1026 C CA . ARG A 1 134 ? 25.980 4.352 -28.288 1.00 89.75 134 ARG A CA 1
ATOM 1027 C C . ARG A 1 134 ? 25.668 5.096 -26.984 1.00 89.75 134 ARG A C 1
ATOM 1029 O O . ARG A 1 134 ? 26.547 5.159 -26.135 1.00 89.75 134 ARG A O 1
ATOM 1036 N N . LEU A 1 135 ? 24.447 5.619 -26.817 1.00 89.62 135 LEU A N 1
ATOM 1037 C CA . LEU A 1 135 ? 23.995 6.253 -25.570 1.00 89.62 135 LEU A CA 1
ATOM 1038 C C . LEU A 1 135 ? 23.929 5.256 -24.408 1.00 89.62 135 LEU A C 1
ATOM 1040 O O . LEU A 1 135 ? 24.049 5.647 -23.250 1.00 89.62 135 LEU A O 1
ATOM 1044 N N . LEU A 1 136 ? 23.750 3.966 -24.704 1.00 93.50 136 LEU A N 1
ATOM 1045 C CA . LEU A 1 136 ? 23.667 2.935 -23.684 1.00 93.50 136 LEU A CA 1
ATOM 1046 C C . LEU A 1 136 ? 25.063 2.619 -23.132 1.00 93.50 136 LEU A C 1
ATOM 1048 O O . LEU A 1 136 ? 25.856 1.896 -23.745 1.00 93.50 136 LEU A O 1
ATOM 1052 N N . THR A 1 137 ? 25.358 3.145 -21.949 1.00 94.25 137 THR A N 1
ATOM 1053 C CA . THR A 1 137 ? 26.520 2.770 -21.133 1.00 94.25 137 THR A CA 1
ATOM 1054 C C . THR A 1 137 ? 26.044 2.110 -19.837 1.00 94.25 137 THR A C 1
ATOM 1056 O O . THR A 1 137 ? 24.912 2.367 -19.419 1.00 94.25 137 THR A O 1
ATOM 1059 N N . PRO A 1 138 ? 26.871 1.282 -19.169 1.00 94.25 138 PRO A N 1
ATOM 1060 C CA . PRO A 1 138 ? 26.474 0.635 -17.918 1.00 94.25 138 PRO A CA 1
ATOM 1061 C C . PRO A 1 138 ? 26.031 1.634 -16.844 1.00 94.25 138 PRO A C 1
ATOM 1063 O O . PRO A 1 138 ? 25.022 1.414 -16.182 1.00 94.25 138 PRO A O 1
ATOM 1066 N N . SER A 1 139 ? 26.733 2.765 -16.718 1.00 94.88 139 SER A N 1
ATOM 1067 C CA . SER A 1 139 ? 26.416 3.805 -15.734 1.00 94.88 139 SER A CA 1
ATOM 1068 C C . SER A 1 139 ? 25.071 4.474 -16.011 1.00 94.88 139 SER A C 1
ATOM 1070 O O . SER A 1 139 ? 24.273 4.647 -15.093 1.00 94.88 139 SER A O 1
ATOM 1072 N N . ILE A 1 140 ? 24.786 4.806 -17.277 1.00 94.50 140 ILE A N 1
ATOM 1073 C CA . ILE A 1 140 ? 23.498 5.401 -17.655 1.00 94.50 140 ILE A CA 1
ATOM 1074 C C . ILE A 1 140 ? 22.371 4.381 -17.450 1.00 94.50 140 ILE A C 1
ATOM 1076 O O . ILE A 1 140 ? 21.341 4.717 -16.875 1.00 94.50 140 ILE A O 1
ATOM 1080 N N . ALA A 1 141 ? 22.573 3.122 -17.848 1.00 94.00 141 ALA A N 1
ATOM 1081 C CA . ALA A 1 141 ? 21.587 2.062 -17.646 1.00 94.00 141 ALA A CA 1
ATOM 1082 C C . ALA A 1 141 ? 21.305 1.787 -16.157 1.00 94.00 141 ALA A C 1
ATOM 1084 O O . ALA A 1 141 ? 20.158 1.548 -15.781 1.00 94.00 141 ALA A O 1
ATOM 1085 N N . MET A 1 142 ? 22.323 1.873 -15.294 1.00 95.44 142 MET A N 1
ATOM 1086 C CA . MET A 1 142 ? 22.151 1.779 -13.842 1.00 95.44 142 MET A CA 1
ATOM 1087 C C . MET A 1 142 ? 21.349 2.967 -13.301 1.00 95.44 142 MET A C 1
ATOM 1089 O O . MET A 1 142 ? 20.395 2.769 -12.551 1.00 95.44 142 MET A O 1
ATOM 1093 N N . GLY A 1 143 ? 21.672 4.189 -13.735 1.00 96.38 143 GLY A N 1
ATOM 1094 C CA . GLY A 1 143 ? 20.897 5.383 -13.392 1.00 96.38 143 GLY A CA 1
ATOM 1095 C C . GLY A 1 143 ? 19.426 5.252 -13.796 1.00 96.38 143 GLY A C 1
ATOM 1096 O O . GLY A 1 143 ? 18.539 5.519 -12.990 1.00 96.38 143 GLY A O 1
ATOM 1097 N N . MET A 1 144 ? 19.160 4.740 -15.000 1.00 95.06 144 MET A N 1
ATOM 1098 C CA . MET A 1 144 ? 17.801 4.461 -15.470 1.00 95.06 144 MET A CA 1
ATOM 1099 C C . MET A 1 144 ? 17.115 3.348 -14.676 1.00 95.06 144 MET A C 1
ATOM 1101 O O . MET A 1 144 ? 15.924 3.450 -14.401 1.00 95.06 144 MET A O 1
ATOM 1105 N N . THR A 1 145 ? 17.847 2.312 -14.261 1.00 95.06 145 THR A N 1
ATOM 1106 C CA . THR A 1 145 ? 17.313 1.255 -13.386 1.00 95.06 145 THR A CA 1
ATOM 1107 C C . THR A 1 145 ? 16.828 1.849 -12.068 1.00 95.06 145 THR A C 1
ATOM 1109 O O . THR A 1 145 ? 15.683 1.632 -11.679 1.00 95.06 145 THR A O 1
ATOM 1112 N N . VAL A 1 146 ? 17.662 2.660 -11.411 1.00 95.94 146 VAL A N 1
ATOM 1113 C CA . VAL A 1 146 ? 17.291 3.345 -10.165 1.00 95.94 146 VAL A CA 1
ATOM 1114 C C . VAL A 1 146 ? 16.109 4.287 -10.391 1.00 95.94 146 VAL A C 1
ATOM 1116 O O . VAL A 1 146 ? 15.157 4.260 -9.616 1.00 95.94 146 VAL A O 1
ATOM 1119 N N . ALA A 1 147 ? 16.122 5.070 -11.473 1.00 95.38 147 ALA A N 1
ATOM 1120 C CA . ALA A 1 147 ? 15.028 5.979 -11.801 1.00 95.38 147 ALA A CA 1
ATOM 1121 C C . ALA A 1 147 ? 13.694 5.233 -11.950 1.00 95.38 147 ALA A C 1
ATOM 1123 O O . ALA A 1 147 ? 12.683 5.661 -11.405 1.00 95.38 147 ALA A O 1
ATOM 1124 N N . VAL A 1 148 ? 13.682 4.087 -12.628 1.00 93.44 148 VAL A N 1
ATOM 1125 C CA . VAL A 1 148 ? 12.464 3.293 -12.810 1.00 93.44 148 VAL A CA 1
ATOM 1126 C C . VAL A 1 148 ? 11.990 2.646 -11.504 1.00 93.44 148 VAL A C 1
ATOM 1128 O O . VAL A 1 148 ? 10.785 2.591 -11.258 1.00 93.44 148 VAL A O 1
ATOM 1131 N N . LEU A 1 149 ? 12.903 2.215 -10.630 1.00 92.88 149 LEU A N 1
ATOM 1132 C CA . LEU A 1 149 ? 12.535 1.719 -9.300 1.00 92.88 149 LEU A CA 1
ATOM 1133 C C . LEU A 1 149 ? 11.893 2.820 -8.439 1.00 92.88 149 LEU A C 1
ATOM 1135 O O . LEU A 1 149 ? 10.887 2.570 -7.777 1.00 92.88 149 LEU A O 1
ATOM 1139 N N . VAL A 1 150 ? 12.439 4.039 -8.477 1.00 93.69 150 VAL A N 1
ATOM 1140 C CA . VAL A 1 150 ? 11.990 5.168 -7.643 1.00 93.69 150 VAL A CA 1
ATOM 1141 C C . VAL A 1 150 ? 10.735 5.850 -8.189 1.00 93.69 150 VAL A C 1
ATOM 1143 O O . VAL A 1 150 ? 9.846 6.187 -7.415 1.00 93.69 150 VAL A O 1
ATOM 1146 N N . PHE A 1 151 ? 10.643 6.065 -9.502 1.00 91.88 151 PHE A N 1
ATOM 1147 C CA . PHE A 1 151 ? 9.551 6.829 -10.123 1.00 91.88 151 PHE A CA 1
ATOM 1148 C C . PHE A 1 151 ? 8.476 5.955 -10.778 1.00 91.88 151 PHE A C 1
ATOM 1150 O O . PHE A 1 151 ? 7.399 6.457 -11.094 1.00 91.88 151 PHE A O 1
ATOM 1157 N N . GLY A 1 152 ? 8.755 4.667 -10.998 1.00 89.69 152 GLY A N 1
ATOM 1158 C CA . GLY A 1 152 ? 7.815 3.702 -11.572 1.00 89.69 152 GLY A CA 1
ATOM 1159 C C . GLY A 1 152 ? 7.301 2.706 -10.539 1.00 89.69 152 GLY A C 1
ATOM 1160 O O . GLY A 1 152 ? 6.123 2.730 -10.195 1.00 89.69 152 GLY A O 1
ATOM 1161 N N . LEU A 1 153 ? 8.186 1.843 -10.033 1.00 90.06 153 LEU A N 1
ATOM 1162 C CA . LEU A 1 153 ? 7.800 0.737 -9.149 1.00 90.06 153 LEU A CA 1
ATOM 1163 C C . LEU A 1 153 ? 7.301 1.222 -7.779 1.00 90.06 153 LEU A C 1
ATOM 1165 O O . LEU A 1 153 ? 6.258 0.777 -7.311 1.00 90.06 153 LEU A O 1
ATOM 1169 N N . TRP A 1 154 ? 8.028 2.139 -7.134 1.00 89.00 154 TRP A N 1
ATOM 1170 C CA . TRP A 1 154 ? 7.669 2.617 -5.796 1.00 89.00 154 TRP A CA 1
ATOM 1171 C C . TRP A 1 154 ? 6.289 3.299 -5.740 1.00 89.00 154 TRP A C 1
ATOM 1173 O O . TRP A 1 154 ? 5.487 2.920 -4.883 1.00 89.00 154 TRP A O 1
ATOM 1183 N N . PRO A 1 155 ? 5.946 4.261 -6.624 1.00 88.88 155 PRO A N 1
ATOM 1184 C CA . PRO A 1 155 ? 4.639 4.910 -6.580 1.00 88.88 155 PRO A CA 1
ATOM 1185 C C . PRO A 1 155 ? 3.486 3.950 -6.896 1.00 88.88 155 PRO A C 1
ATOM 1187 O O . PRO A 1 155 ? 2.425 4.079 -6.287 1.00 88.88 155 PRO A O 1
ATOM 1190 N N . GLU A 1 156 ? 3.685 2.976 -7.793 1.00 88.50 156 GLU A N 1
ATOM 1191 C CA . GLU A 1 156 ? 2.676 1.949 -8.095 1.00 88.50 156 GLU A CA 1
ATOM 1192 C C . GLU A 1 156 ? 2.390 1.064 -6.878 1.00 88.50 156 GLU A C 1
ATOM 1194 O O . GLU A 1 156 ? 1.226 0.917 -6.500 1.00 88.50 156 GLU A O 1
ATOM 1199 N N . GLU A 1 157 ? 3.424 0.562 -6.197 1.00 88.75 157 GLU A N 1
ATOM 1200 C CA . GLU A 1 157 ? 3.227 -0.288 -5.018 1.00 88.75 157 GLU A CA 1
ATOM 1201 C C . GLU A 1 157 ? 2.603 0.484 -3.845 1.00 88.75 157 GLU A C 1
ATOM 1203 O O . GLU A 1 157 ? 1.736 -0.042 -3.139 1.00 88.75 157 GLU A O 1
ATOM 1208 N N . VAL A 1 158 ? 2.968 1.759 -3.664 1.00 87.31 158 VAL A N 1
ATOM 1209 C CA . VAL A 1 158 ? 2.341 2.636 -2.661 1.00 87.31 158 VAL A CA 1
ATOM 1210 C C . VAL A 1 158 ? 0.873 2.909 -2.993 1.00 87.31 158 VAL A C 1
ATOM 1212 O O . VAL A 1 158 ? 0.030 2.903 -2.088 1.00 87.31 158 VAL A O 1
ATOM 1215 N N . ALA A 1 159 ? 0.541 3.138 -4.265 1.00 88.44 159 ALA A N 1
ATOM 1216 C CA . ALA A 1 159 ? -0.838 3.348 -4.686 1.00 88.44 159 ALA A CA 1
ATOM 1217 C C . ALA A 1 159 ? -1.671 2.081 -4.497 1.00 88.44 159 ALA A C 1
ATOM 1219 O O . ALA A 1 159 ? -2.709 2.143 -3.842 1.00 88.44 159 ALA A O 1
ATOM 1220 N N . ARG A 1 160 ? -1.189 0.918 -4.949 1.00 89.62 160 ARG A N 1
ATOM 1221 C CA . ARG A 1 160 ? -1.852 -0.374 -4.722 1.00 89.62 160 ARG A CA 1
ATOM 1222 C C . ARG A 1 160 ? -2.107 -0.625 -3.233 1.00 89.62 160 ARG A C 1
ATOM 1224 O O . ARG A 1 160 ? -3.205 -1.033 -2.858 1.00 89.62 160 ARG A O 1
ATOM 1231 N N . GLU A 1 161 ? -1.119 -0.360 -2.376 1.00 87.94 161 GLU A N 1
ATOM 1232 C CA . GLU A 1 161 ? -1.277 -0.497 -0.925 1.00 87.94 161 GLU A CA 1
ATOM 1233 C C . GLU A 1 161 ? -2.316 0.467 -0.349 1.00 87.94 161 GLU A C 1
ATOM 1235 O O . GLU A 1 161 ? -3.030 0.126 0.591 1.00 87.94 161 GLU A O 1
ATOM 1240 N N . SER A 1 162 ? -2.407 1.675 -0.900 1.00 88.19 162 SER A N 1
ATOM 1241 C CA . SER A 1 162 ? -3.356 2.689 -0.443 1.00 88.19 162 SER A CA 1
ATOM 1242 C C . SER A 1 162 ? -4.789 2.364 -0.865 1.00 88.19 162 SER A C 1
ATOM 1244 O O . SER A 1 162 ? -5.697 2.522 -0.055 1.00 88.19 162 SER A O 1
ATOM 1246 N N . LEU A 1 163 ? -4.981 1.862 -2.089 1.00 90.44 163 LEU A N 1
ATOM 1247 C CA . LEU A 1 163 ? -6.293 1.589 -2.689 1.00 90.44 163 LEU A CA 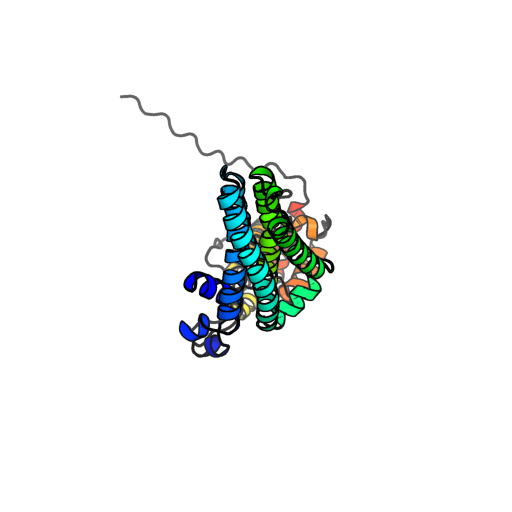1
ATOM 1248 C C . LEU A 1 163 ? -7.059 0.440 -2.025 1.00 90.44 163 LEU A C 1
ATOM 1250 O O . LEU A 1 163 ? -8.285 0.445 -2.040 1.00 90.44 163 LEU A O 1
ATOM 1254 N N . ARG A 1 164 ? -6.358 -0.540 -1.441 1.00 90.19 164 ARG A N 1
ATOM 1255 C CA . ARG A 1 164 ? -7.008 -1.680 -0.766 1.00 90.19 164 ARG A CA 1
ATOM 1256 C C . ARG A 1 164 ? -7.486 -1.383 0.656 1.00 90.19 164 ARG A C 1
ATOM 1258 O O . ARG A 1 164 ? -8.217 -2.181 1.240 1.00 90.19 164 ARG A O 1
ATOM 1265 N N . LYS A 1 165 ? -7.044 -0.269 1.249 1.00 90.44 165 LYS A N 1
ATOM 1266 C CA . LYS A 1 165 ? -7.444 0.103 2.613 1.00 90.44 165 LYS A CA 1
ATOM 1267 C C . LYS A 1 165 ? -8.962 0.318 2.664 1.00 90.44 165 LYS A C 1
ATOM 1269 O O . LYS A 1 165 ? -9.540 0.705 1.659 1.00 90.44 165 LYS A O 1
ATOM 1274 N N . PRO A 1 166 ? -9.624 0.050 3.799 1.00 91.94 166 PRO A N 1
ATOM 1275 C CA . PRO A 1 166 ? -9.078 -0.325 5.105 1.00 91.94 166 PRO A CA 1
ATOM 1276 C C . PRO A 1 166 ? -8.825 -1.830 5.273 1.00 91.94 166 PRO A C 1
ATOM 1278 O O . PRO A 1 166 ? -8.488 -2.274 6.371 1.00 91.94 166 PRO A O 1
ATOM 1281 N N . TYR A 1 167 ? -8.993 -2.615 4.212 1.00 92.69 167 TYR A N 1
ATOM 1282 C CA . TYR A 1 167 ? -8.936 -4.065 4.273 1.00 92.69 167 TYR A CA 1
ATOM 1283 C C . TYR A 1 167 ? -7.519 -4.595 4.060 1.00 92.69 167 TYR A C 1
ATOM 1285 O O . TYR A 1 167 ? -6.725 -4.045 3.294 1.00 92.69 167 TYR A O 1
ATOM 1293 N N . VAL A 1 168 ? -7.207 -5.694 4.743 1.00 92.50 168 VAL A N 1
ATOM 1294 C CA . VAL A 1 168 ? -6.010 -6.500 4.469 1.00 92.50 168 VAL A CA 1
ATOM 1295 C C . VAL A 1 168 ? -6.330 -7.662 3.527 1.00 92.50 168 VAL A C 1
ATOM 1297 O O . VAL A 1 168 ? -5.465 -8.073 2.752 1.00 92.50 168 VAL A O 1
ATOM 1300 N N . ALA A 1 169 ? -7.568 -8.171 3.570 1.00 92.62 169 ALA A N 1
ATOM 1301 C CA . ALA A 1 169 ? -8.005 -9.308 2.770 1.00 92.62 169 ALA A CA 1
ATOM 1302 C C . ALA A 1 169 ? -9.481 -9.218 2.357 1.00 92.62 169 ALA A C 1
ATOM 1304 O O . ALA A 1 169 ? -10.350 -8.980 3.200 1.00 92.62 169 ALA A O 1
ATOM 1305 N N . GLY A 1 170 ? -9.749 -9.454 1.065 1.00 89.69 170 GLY A N 1
ATOM 1306 C CA . GLY A 1 170 ? -11.053 -9.826 0.502 1.00 89.69 170 GLY A CA 1
ATOM 1307 C C . GLY A 1 170 ? -12.223 -8.908 0.838 1.00 89.69 170 GLY A C 1
ATOM 1308 O O . GLY A 1 170 ? -13.360 -9.364 0.830 1.00 89.69 170 GLY A O 1
ATOM 1309 N N . GLN A 1 171 ? -11.962 -7.651 1.202 1.00 92.31 171 GLN A N 1
ATOM 1310 C CA . GLN A 1 171 ? -12.953 -6.729 1.763 1.00 92.31 171 GLN A CA 1
ATOM 1311 C C . GLN A 1 171 ? -13.744 -7.285 2.964 1.00 92.31 171 GLN A C 1
ATOM 1313 O O . GLN A 1 171 ? -14.892 -6.898 3.162 1.00 92.31 171 GLN A O 1
ATOM 1318 N N . TYR A 1 172 ? -13.159 -8.195 3.753 1.00 93.88 172 TYR A N 1
ATOM 1319 C CA . TYR A 1 172 ? -13.814 -8.765 4.940 1.00 93.88 172 TYR A CA 1
ATOM 1320 C C . TYR A 1 172 ? -12.957 -8.762 6.205 1.00 93.88 172 TYR A C 1
ATOM 1322 O O . TYR A 1 172 ? -13.515 -8.866 7.291 1.00 93.88 172 TYR A O 1
ATOM 1330 N N . VAL A 1 173 ? -11.637 -8.588 6.092 1.00 95.31 173 VAL A N 1
ATOM 1331 C CA . VAL A 1 173 ? -10.741 -8.403 7.245 1.00 95.31 173 VAL A CA 1
ATOM 1332 C C . VAL A 1 173 ? -10.142 -7.009 7.182 1.00 95.31 173 VAL A C 1
ATOM 1334 O O . VAL A 1 173 ? -9.499 -6.651 6.187 1.00 95.31 173 VAL A O 1
ATOM 1337 N N . TYR A 1 174 ? -10.338 -6.217 8.230 1.00 94.62 174 TYR A N 1
ATOM 1338 C CA . TYR A 1 174 ? -9.701 -4.913 8.373 1.00 94.62 174 TYR A CA 1
ATOM 1339 C C . TYR A 1 174 ? -8.205 -5.035 8.688 1.00 94.62 174 TYR A C 1
ATOM 1341 O O . TYR A 1 174 ? -7.706 -6.072 9.118 1.00 94.62 174 TYR A O 1
ATOM 1349 N N . SER A 1 175 ? -7.457 -3.947 8.501 1.00 91.12 175 SER A N 1
ATOM 1350 C CA . SER A 1 175 ? -6.018 -3.902 8.793 1.00 91.12 175 SER A CA 1
ATOM 1351 C C . SER A 1 175 ? -5.669 -4.180 10.261 1.00 91.12 175 SER A C 1
ATOM 1353 O O . SER A 1 175 ? -4.574 -4.662 10.541 1.00 91.12 175 SER A O 1
ATOM 1355 N N . ASN A 1 176 ? -6.601 -3.940 11.188 1.00 92.06 176 ASN A N 1
ATOM 1356 C CA . ASN A 1 176 ? -6.511 -4.300 12.607 1.00 92.06 176 ASN A CA 1
ATOM 1357 C C . ASN A 1 176 ? -6.966 -5.740 12.917 1.00 92.06 176 ASN A C 1
ATOM 1359 O O . ASN A 1 176 ? -7.187 -6.057 14.079 1.00 92.06 176 ASN A O 1
ATOM 1363 N N . GLN A 1 177 ? -7.085 -6.599 11.899 1.00 92.25 177 GLN A N 1
ATOM 1364 C CA . GLN A 1 177 ? -7.490 -8.009 11.994 1.00 92.25 177 GLN A CA 1
ATOM 1365 C C . GLN A 1 177 ? -8.944 -8.255 12.421 1.00 92.25 177 GLN A C 1
ATOM 1367 O O . GLN A 1 177 ? -9.327 -9.406 12.586 1.00 92.25 177 GLN A O 1
ATOM 1372 N N . VAL A 1 178 ? -9.762 -7.206 12.536 1.00 94.25 178 VAL A N 1
ATOM 1373 C CA . VAL A 1 178 ? -11.193 -7.346 12.827 1.00 94.25 178 VAL A CA 1
ATOM 1374 C C . VAL A 1 178 ? -11.935 -7.852 11.593 1.00 94.25 178 VAL A C 1
ATOM 1376 O O . VAL A 1 178 ? -11.757 -7.321 10.489 1.00 94.25 178 VAL A O 1
ATOM 1379 N N . ILE A 1 179 ? -12.799 -8.848 11.780 1.00 96.06 179 ILE A N 1
ATOM 1380 C CA . ILE A 1 179 ? -13.703 -9.332 10.738 1.00 96.06 179 ILE A CA 1
ATOM 1381 C C . ILE A 1 179 ? -14.822 -8.306 10.532 1.00 96.06 179 ILE A C 1
ATOM 1383 O O . ILE A 1 179 ? -15.708 -8.134 11.366 1.00 96.06 179 ILE A O 1
ATOM 1387 N N . ALA A 1 180 ? -14.774 -7.615 9.397 1.00 94.75 180 ALA A N 1
ATOM 1388 C CA . ALA A 1 180 ? -15.660 -6.514 9.041 1.00 94.75 180 ALA A CA 1
ATOM 1389 C C . ALA A 1 180 ? -17.046 -6.976 8.570 1.00 94.75 180 ALA A C 1
ATOM 1391 O O . ALA A 1 180 ? -18.038 -6.274 8.764 1.00 94.75 180 ALA A O 1
ATOM 1392 N N . ARG A 1 181 ? -17.129 -8.144 7.922 1.00 94.25 181 ARG A N 1
ATOM 1393 C CA . ARG A 1 181 ? -18.369 -8.648 7.316 1.00 94.25 181 ARG A CA 1
ATOM 1394 C C . ARG A 1 181 ? -18.469 -10.163 7.382 1.00 94.25 181 ARG A C 1
ATOM 1396 O O . ARG A 1 181 ? -17.456 -10.858 7.430 1.00 94.25 181 ARG A O 1
ATOM 1403 N N . ASP A 1 182 ? -19.699 -10.642 7.276 1.00 96.06 182 ASP A N 1
ATOM 1404 C CA . ASP A 1 182 ? -19.993 -12.064 7.167 1.00 96.06 182 ASP A CA 1
ATOM 1405 C C . ASP A 1 182 ? -19.488 -12.634 5.836 1.00 96.06 182 ASP A C 1
ATOM 1407 O O . ASP A 1 182 ? -19.604 -12.008 4.776 1.00 96.06 182 ASP A O 1
ATOM 1411 N N . VAL A 1 183 ? -18.977 -13.861 5.898 1.00 96.00 183 VAL A N 1
ATOM 1412 C CA . VAL A 1 183 ? -18.649 -14.700 4.740 1.00 96.00 183 VAL A CA 1
ATOM 1413 C C . VAL A 1 183 ? -19.303 -16.069 4.971 1.00 96.00 183 VAL A C 1
ATOM 1415 O O . VAL A 1 183 ? -18.630 -17.005 5.421 1.00 96.00 183 VAL A O 1
ATOM 1418 N N . PRO A 1 184 ? -20.625 -16.204 4.718 1.00 95.44 184 PRO A N 1
ATOM 1419 C CA . PRO A 1 184 ? -21.367 -17.441 4.968 1.00 95.44 184 PRO A CA 1
ATOM 1420 C C . PRO A 1 184 ? -20.739 -18.684 4.336 1.00 95.44 184 PRO A C 1
ATOM 1422 O O . PRO A 1 184 ? -20.718 -19.740 4.963 1.00 95.44 184 PRO A O 1
ATOM 1425 N N . GLY A 1 185 ? -20.145 -18.547 3.146 1.00 91.31 185 GLY A N 1
ATOM 1426 C CA . GLY A 1 185 ? -19.516 -19.661 2.428 1.00 91.31 185 GLY A CA 1
ATOM 1427 C C . GLY A 1 185 ? -18.314 -20.285 3.143 1.00 91.31 185 GLY A C 1
ATOM 1428 O O . GLY A 1 185 ? -17.897 -21.389 2.806 1.00 91.31 185 GLY A O 1
ATOM 1429 N N . LEU A 1 186 ? -17.762 -19.593 4.142 1.00 93.00 186 LEU A N 1
ATOM 1430 C CA . LEU A 1 186 ? -16.674 -20.074 4.993 1.00 93.00 186 LEU A CA 1
ATOM 1431 C C . LEU A 1 186 ? -17.072 -20.153 6.476 1.00 93.00 186 LEU A C 1
ATOM 1433 O O . LEU A 1 186 ? -16.217 -20.422 7.317 1.00 93.00 186 LEU A O 1
ATOM 1437 N N . GLY A 1 187 ? -18.343 -19.906 6.813 1.00 95.25 187 GLY A N 1
ATOM 1438 C CA . GLY A 1 187 ? -18.817 -19.866 8.200 1.00 95.25 187 GLY A CA 1
ATOM 1439 C C . GLY A 1 187 ? -18.223 -18.722 9.032 1.00 95.25 187 GLY A C 1
ATOM 1440 O O . GLY A 1 187 ? -18.159 -18.825 10.254 1.00 95.25 187 GLY A O 1
ATOM 1441 N N . ILE A 1 188 ? -17.760 -17.646 8.391 1.00 95.81 188 ILE A N 1
ATOM 1442 C CA . ILE A 1 188 ? -17.153 -16.494 9.069 1.00 95.81 188 ILE A CA 1
ATOM 1443 C C . ILE A 1 188 ? -18.242 -15.460 9.357 1.00 95.81 188 ILE A C 1
ATOM 1445 O O . ILE A 1 188 ? -19.023 -15.116 8.470 1.00 95.81 188 ILE A O 1
ATOM 1449 N N . THR A 1 189 ? -18.265 -14.946 10.585 1.00 95.94 189 THR A N 1
ATOM 1450 C CA . THR A 1 189 ? -19.212 -13.916 11.039 1.00 95.94 189 THR A CA 1
ATOM 1451 C C . THR A 1 189 ? -18.459 -12.634 11.379 1.00 95.94 189 THR A C 1
ATOM 1453 O O . THR A 1 189 ? -17.346 -12.695 11.900 1.00 95.94 189 THR A O 1
ATOM 1456 N N . SER A 1 190 ? -19.064 -11.485 11.091 1.00 96.31 190 SER A N 1
ATOM 1457 C CA . SER A 1 190 ? -18.564 -10.165 11.455 1.00 96.31 190 SER A CA 1
ATOM 1458 C C . SER A 1 190 ? -18.409 -10.035 12.967 1.00 96.31 190 SER A C 1
ATOM 1460 O O . SER A 1 190 ? -19.302 -10.382 13.742 1.00 96.31 190 SER A O 1
ATOM 1462 N N . GLU A 1 191 ? -17.276 -9.483 13.384 1.00 95.69 191 GLU A N 1
ATOM 1463 C CA . GLU A 1 191 ? -16.991 -9.168 14.782 1.00 95.69 191 GLU A CA 1
ATOM 1464 C C . GLU A 1 191 ? -17.556 -7.800 15.181 1.00 95.69 191 GLU A C 1
ATOM 1466 O O . GLU A 1 191 ? -17.673 -7.516 16.371 1.00 95.69 191 GLU A O 1
ATOM 1471 N N . ILE A 1 192 ? -17.968 -6.965 14.218 1.00 95.31 192 ILE A N 1
ATOM 1472 C CA . ILE A 1 192 ? -18.478 -5.613 14.486 1.00 95.31 192 ILE A CA 1
ATOM 1473 C C . ILE A 1 192 ? -19.658 -5.617 15.472 1.00 95.31 192 ILE A C 1
ATOM 1475 O O . ILE A 1 192 ? -19.543 -4.947 16.499 1.00 95.31 192 ILE A O 1
ATOM 1479 N N . PRO A 1 193 ? -20.718 -6.436 15.302 1.00 95.31 193 PRO A N 1
ATOM 1480 C CA . PRO A 1 193 ? -21.835 -6.455 16.253 1.00 95.31 193 PRO A CA 1
ATOM 1481 C C . PRO A 1 193 ? -21.465 -7.005 17.639 1.00 95.31 193 PRO A C 1
ATOM 1483 O O . PRO A 1 193 ? -22.184 -6.797 18.619 1.00 95.31 193 PRO A O 1
ATOM 1486 N N . LEU A 1 194 ? -20.385 -7.786 17.746 1.00 94.56 194 LEU A N 1
ATOM 1487 C CA . LEU A 1 194 ? -19.868 -8.239 19.038 1.00 94.56 194 LEU A CA 1
ATOM 1488 C C . LEU A 1 194 ? -19.146 -7.089 19.744 1.00 94.56 194 LEU A C 1
ATOM 1490 O O . LEU A 1 194 ? -19.429 -6.827 20.912 1.00 94.56 194 LEU A O 1
ATOM 1494 N N . ILE A 1 195 ? -18.273 -6.388 19.018 1.00 95.50 195 ILE A N 1
ATOM 1495 C CA . ILE A 1 195 ? -17.504 -5.245 19.518 1.00 95.50 195 ILE A CA 1
ATOM 1496 C C . ILE A 1 195 ? -18.444 -4.104 19.922 1.00 95.50 195 ILE A C 1
ATOM 1498 O O . ILE A 1 195 ? -18.294 -3.565 21.010 1.00 95.50 195 ILE A O 1
ATOM 1502 N N . GLU A 1 196 ? -19.469 -3.790 19.127 1.00 94.31 196 GLU A N 1
ATOM 1503 C CA . GLU A 1 196 ? -20.473 -2.771 19.475 1.00 94.31 196 GLU A CA 1
ATOM 1504 C C . GLU A 1 196 ? -21.208 -3.086 20.787 1.00 94.31 196 GLU A C 1
ATOM 1506 O O . GLU A 1 196 ? -21.545 -2.182 21.550 1.00 94.31 196 GLU A O 1
ATOM 1511 N N . ARG A 1 197 ? -21.461 -4.373 21.067 1.00 94.25 197 ARG A N 1
ATOM 1512 C CA . ARG A 1 197 ? -22.188 -4.806 22.271 1.00 94.25 197 ARG A CA 1
ATOM 1513 C C . ARG A 1 197 ? -21.306 -4.925 23.508 1.00 94.25 197 ARG A C 1
ATOM 1515 O O . ARG A 1 197 ? -21.792 -4.671 24.606 1.00 94.25 197 ARG A O 1
ATOM 1522 N N . GLN A 1 198 ? -20.065 -5.384 23.357 1.00 93.81 198 GLN A N 1
ATOM 1523 C CA . GLN A 1 198 ? -19.194 -5.728 24.488 1.00 93.81 198 GLN A CA 1
ATOM 1524 C C . GLN A 1 198 ? -18.037 -4.743 24.692 1.00 93.81 198 GLN A C 1
ATOM 1526 O O . GLN A 1 198 ? -17.518 -4.658 25.800 1.00 93.81 198 GLN A O 1
ATOM 1531 N N . GLY A 1 199 ? -17.657 -3.982 23.669 1.00 93.81 199 GLY A N 1
ATOM 1532 C CA . GLY A 1 199 ? -16.417 -3.212 23.617 1.00 93.81 199 GLY A CA 1
ATOM 1533 C C . GLY A 1 199 ? -15.291 -3.967 22.910 1.00 93.81 199 GLY A C 1
ATOM 1534 O O . GLY A 1 199 ? -15.311 -5.194 22.777 1.00 93.81 199 GLY A O 1
ATOM 1535 N N . PHE A 1 200 ? -14.286 -3.217 22.469 1.00 94.75 200 PHE A N 1
ATOM 1536 C CA . PHE A 1 200 ? -13.111 -3.727 21.769 1.00 94.75 200 PHE A CA 1
ATOM 1537 C C . PHE A 1 200 ? -12.152 -4.488 22.692 1.00 94.75 200 PHE A C 1
ATOM 1539 O O . PHE A 1 200 ? -11.630 -5.530 22.323 1.00 94.75 200 PHE A O 1
ATOM 1546 N N . LEU A 1 201 ? -11.892 -4.006 23.905 1.00 95.06 201 LEU A N 1
ATOM 1547 C CA . LEU A 1 201 ? -10.967 -4.649 24.844 1.00 95.06 201 LEU A CA 1
ATOM 1548 C C . LEU A 1 201 ? -11.389 -6.074 25.244 1.00 95.06 201 LEU A C 1
ATOM 1550 O O . LEU A 1 201 ? -10.547 -6.973 25.168 1.00 95.06 201 LEU A O 1
ATOM 1554 N N . PRO A 1 202 ? -12.648 -6.336 25.650 1.00 94.75 202 PRO A N 1
ATOM 1555 C CA . PRO A 1 202 ? -13.055 -7.682 26.037 1.00 94.75 202 PRO A CA 1
ATOM 1556 C C . PRO A 1 202 ? -13.193 -8.633 24.845 1.00 94.75 202 PRO A C 1
ATOM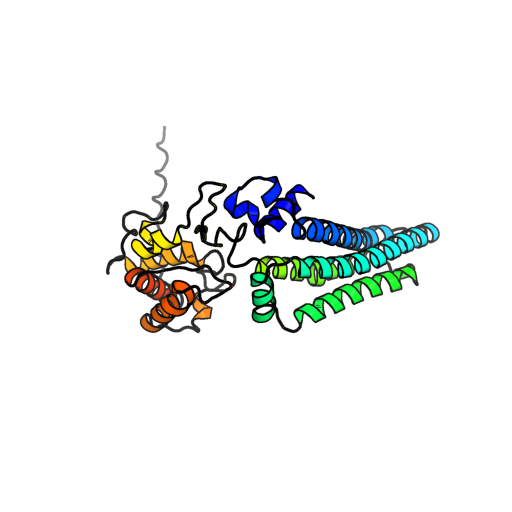 1558 O O . PRO A 1 202 ? -13.051 -9.839 25.047 1.00 94.75 202 PRO A O 1
ATOM 1561 N N . SER A 1 203 ? -13.417 -8.125 23.627 1.00 92.12 203 SER A N 1
ATOM 1562 C CA . SER A 1 203 ? -13.541 -8.955 22.423 1.00 92.12 203 SER A CA 1
ATOM 1563 C C . SER A 1 203 ? -12.194 -9.464 21.896 1.00 92.12 203 SER A C 1
ATOM 1565 O O . SER A 1 203 ? -12.158 -10.391 21.091 1.00 92.12 203 SER A O 1
ATOM 1567 N N . GLN A 1 204 ? -11.076 -8.873 22.325 1.00 88.94 204 GLN A N 1
ATOM 1568 C CA . GLN A 1 204 ? -9.744 -9.251 21.862 1.00 88.94 204 GLN A CA 1
ATOM 1569 C C . GLN A 1 204 ? -9.170 -10.426 22.664 1.00 88.94 204 GLN A C 1
ATOM 1571 O O . GLN A 1 204 ? -9.216 -10.473 23.899 1.00 88.94 204 GLN A O 1
ATOM 1576 N N . VAL A 1 205 ? -8.560 -11.371 21.945 1.00 88.50 205 VAL A N 1
ATOM 1577 C CA . VAL A 1 205 ? -7.997 -12.603 22.524 1.00 88.50 205 VAL A CA 1
ATOM 1578 C C . VAL A 1 205 ? -6.779 -12.311 23.404 1.00 88.50 205 VAL A C 1
ATOM 1580 O O . VAL A 1 205 ? -6.661 -12.859 24.495 1.00 88.50 205 VAL A O 1
ATOM 1583 N N . PHE A 1 206 ? -5.888 -11.425 22.952 1.00 89.62 206 PHE A N 1
ATOM 1584 C CA . PHE A 1 206 ? -4.588 -11.178 23.591 1.00 89.62 206 PHE A CA 1
ATOM 1585 C C . PHE A 1 206 ? -4.583 -10.019 24.597 1.00 89.62 206 PHE A C 1
ATOM 1587 O O . PHE A 1 206 ? -3.516 -9.619 25.062 1.00 89.62 206 PHE A O 1
ATOM 1594 N N . VAL A 1 207 ? -5.750 -9.462 24.933 1.00 92.12 207 VAL A N 1
ATOM 1595 C CA . VAL A 1 207 ? -5.855 -8.413 25.956 1.00 92.12 207 VAL A CA 1
ATOM 1596 C C . VAL A 1 207 ? -5.814 -9.057 27.351 1.00 92.12 207 VAL A C 1
ATOM 1598 O O . VAL A 1 207 ? -6.628 -9.941 27.626 1.00 92.12 207 VAL A O 1
ATOM 1601 N N . PRO A 1 208 ? -4.890 -8.634 28.240 1.00 92.81 208 PRO A N 1
ATOM 1602 C CA . PRO A 1 208 ? -4.834 -9.102 29.624 1.00 92.81 208 PRO A CA 1
ATOM 1603 C C . PRO A 1 208 ? -6.138 -8.852 30.386 1.00 92.81 208 PRO A C 1
ATOM 1605 O O . PRO A 1 208 ? -6.796 -7.833 30.175 1.00 92.81 208 PRO A O 1
ATOM 1608 N N . ASP A 1 209 ? -6.478 -9.727 31.336 1.00 93.06 209 ASP A N 1
ATOM 1609 C CA . ASP A 1 209 ? -7.751 -9.649 32.068 1.00 93.06 209 ASP A CA 1
ATOM 1610 C C . ASP A 1 209 ? -7.937 -8.327 32.827 1.00 93.06 209 ASP A C 1
ATOM 1612 O O . ASP A 1 209 ? -9.038 -7.780 32.863 1.00 93.06 209 ASP A O 1
ATOM 1616 N N . ASN A 1 210 ? -6.854 -7.741 33.350 1.00 93.62 210 ASN A N 1
ATOM 1617 C CA . ASN A 1 210 ? -6.881 -6.440 34.027 1.00 93.62 210 ASN A CA 1
ATOM 1618 C C . ASN A 1 210 ? -7.109 -5.244 33.083 1.00 93.62 210 ASN A C 1
ATOM 1620 O O . ASN A 1 210 ? -7.294 -4.127 33.567 1.00 93.62 210 ASN A O 1
ATOM 1624 N N . LEU A 1 211 ? -7.066 -5.454 31.764 1.00 95.69 211 LEU A N 1
ATOM 1625 C CA . LEU A 1 211 ? -7.302 -4.442 30.731 1.00 95.69 211 LEU A CA 1
ATOM 1626 C C . LEU A 1 211 ? -8.587 -4.699 29.933 1.00 95.69 211 LEU A C 1
ATOM 1628 O O . LEU A 1 211 ? -8.893 -3.913 29.044 1.00 95.69 211 LEU A O 1
ATOM 1632 N N . ARG A 1 212 ? -9.359 -5.754 30.237 1.00 94.50 212 ARG A N 1
ATOM 1633 C CA . ARG A 1 212 ? -10.639 -6.039 29.555 1.00 94.50 212 ARG A CA 1
ATOM 1634 C C . ARG A 1 212 ? -11.737 -5.024 29.868 1.00 94.50 212 ARG A C 1
ATOM 1636 O O . ARG A 1 212 ? -12.700 -4.927 29.119 1.00 94.50 212 ARG A O 1
ATOM 1643 N N . GLN A 1 213 ? -11.603 -4.287 30.966 1.00 95.12 213 GLN A N 1
ATOM 1644 C CA . GLN A 1 213 ? -12.495 -3.193 31.336 1.00 95.12 213 GLN A CA 1
ATOM 1645 C C . GLN A 1 213 ? -11.676 -1.956 31.677 1.00 95.12 213 GLN A C 1
ATOM 1647 O O . GLN A 1 213 ? -10.635 -2.039 32.337 1.00 95.12 213 GLN A O 1
ATOM 1652 N N . VAL A 1 214 ? -12.160 -0.800 31.239 1.00 96.00 214 VAL A N 1
ATOM 1653 C CA . VAL A 1 214 ? -11.549 0.484 31.566 1.00 96.00 214 VAL A CA 1
ATOM 1654 C C . VAL A 1 214 ? -11.996 0.908 32.962 1.00 96.00 214 VAL A C 1
ATOM 1656 O O . VAL A 1 214 ? -13.167 0.866 33.318 1.00 96.00 214 VAL A O 1
ATOM 1659 N N . THR A 1 215 ? -11.035 1.338 33.762 1.00 94.81 215 THR A N 1
ATOM 1660 C CA . THR A 1 215 ? -11.213 1.882 35.104 1.00 94.81 215 THR A CA 1
ATOM 1661 C C . THR A 1 215 ? -10.391 3.161 35.226 1.00 94.81 215 THR A C 1
ATOM 1663 O O . THR A 1 215 ? -9.454 3.399 34.459 1.00 94.81 215 THR A O 1
ATOM 1666 N N . ALA A 1 216 ? -10.671 3.971 36.246 1.00 91.62 216 ALA A N 1
ATOM 1667 C CA . ALA A 1 216 ? -9.899 5.187 36.506 1.00 91.62 216 ALA A CA 1
ATOM 1668 C C . ALA A 1 216 ? -8.384 4.929 36.683 1.00 91.62 216 ALA A C 1
ATOM 1670 O O . ALA A 1 216 ? -7.573 5.793 36.357 1.00 91.62 216 ALA A O 1
ATOM 1671 N N . HIS A 1 217 ? -8.000 3.740 37.162 1.00 93.50 217 HIS A N 1
ATOM 1672 C CA . HIS A 1 217 ? -6.609 3.393 37.467 1.00 93.50 217 HIS A CA 1
ATOM 1673 C C . HIS A 1 217 ? -5.840 2.843 36.258 1.00 93.50 217 HIS A C 1
ATOM 1675 O O . HIS A 1 217 ? -4.631 3.042 36.176 1.00 93.50 217 HIS A O 1
ATOM 1681 N N . ASN A 1 218 ? -6.516 2.176 35.313 1.00 96.25 218 ASN A N 1
ATOM 1682 C CA . ASN A 1 218 ? -5.872 1.533 34.159 1.00 96.25 218 ASN A CA 1
ATOM 1683 C C . ASN A 1 218 ? -6.110 2.266 32.825 1.00 96.25 218 ASN A C 1
ATOM 1685 O O . ASN A 1 218 ? -5.581 1.829 31.808 1.00 96.25 218 ASN A O 1
ATOM 1689 N N . ALA A 1 219 ? -6.863 3.375 32.801 1.00 95.62 219 ALA A N 1
ATOM 1690 C CA . ALA A 1 219 ? -7.286 4.040 31.562 1.00 95.62 219 ALA A CA 1
ATOM 1691 C C . ALA A 1 219 ? -6.135 4.353 30.587 1.00 95.62 219 ALA A C 1
ATOM 1693 O O . ALA A 1 219 ? -6.294 4.212 29.378 1.00 95.62 219 ALA A O 1
ATOM 1694 N N . LEU A 1 220 ? -4.960 4.747 31.092 1.00 96.56 220 LEU A N 1
ATOM 1695 C CA . LEU A 1 220 ? -3.803 5.028 30.236 1.00 96.56 220 LEU A CA 1
ATOM 1696 C C . LEU A 1 220 ? -3.226 3.755 29.595 1.00 96.56 220 LEU A C 1
ATOM 1698 O O . LEU A 1 220 ? -2.868 3.754 28.418 1.00 96.56 220 LEU A O 1
ATOM 1702 N N . GLU A 1 221 ? -3.143 2.669 30.362 1.00 96.88 221 GLU A N 1
ATOM 1703 C CA . GLU A 1 221 ? -2.629 1.382 29.891 1.00 96.88 221 GLU A CA 1
ATOM 1704 C C . GLU A 1 221 ? -3.624 0.694 28.945 1.00 96.88 221 GLU A C 1
ATOM 1706 O O . GLU A 1 221 ? -3.236 0.221 27.876 1.00 96.88 221 GLU A O 1
ATOM 1711 N N . ALA A 1 222 ? -4.917 0.731 29.277 1.00 97.00 222 ALA A N 1
ATOM 1712 C CA . ALA A 1 222 ? -5.995 0.269 28.411 1.00 97.00 222 ALA A CA 1
ATOM 1713 C C . ALA A 1 222 ? -6.012 1.051 27.085 1.00 97.00 222 ALA A C 1
ATOM 1715 O O . ALA A 1 222 ? -6.074 0.454 26.012 1.00 97.00 222 ALA A O 1
ATOM 1716 N N . GLY A 1 223 ? -5.837 2.376 27.141 1.00 96.88 223 GLY A N 1
ATOM 1717 C CA . GLY A 1 223 ? -5.696 3.227 25.959 1.00 96.88 223 GLY A CA 1
ATOM 1718 C C . GLY A 1 223 ? -4.483 2.877 25.096 1.00 96.88 223 GLY A C 1
ATOM 1719 O O . GLY A 1 223 ? -4.580 2.861 23.870 1.00 96.88 223 GLY A O 1
ATOM 1720 N N . ARG A 1 224 ? -3.348 2.530 25.717 1.00 96.75 224 ARG A N 1
ATOM 1721 C CA . ARG A 1 224 ? -2.160 2.038 25.003 1.00 96.75 224 ARG A CA 1
ATOM 1722 C C . ARG A 1 224 ? -2.431 0.707 24.306 1.00 96.75 224 ARG A C 1
ATOM 1724 O O . ARG A 1 224 ? -2.024 0.539 23.159 1.00 96.75 224 ARG A O 1
ATOM 1731 N N . SER A 1 225 ? -3.113 -0.219 24.979 1.00 95.69 225 SER A N 1
ATOM 1732 C CA . SER A 1 225 ? -3.526 -1.507 24.405 1.00 95.69 225 SER A CA 1
ATOM 1733 C C . SER A 1 225 ? -4.456 -1.312 23.200 1.00 95.69 225 SER A C 1
ATOM 1735 O O . SER A 1 225 ? -4.221 -1.878 22.128 1.00 95.69 225 SER A O 1
ATOM 1737 N N . LEU A 1 226 ? -5.446 -0.419 23.321 1.00 96.00 226 LEU A N 1
ATOM 1738 C CA . LEU A 1 226 ? -6.321 -0.019 22.215 1.00 96.00 226 LEU A CA 1
ATOM 1739 C C . LEU A 1 226 ? -5.533 0.583 21.050 1.00 96.00 226 LEU A C 1
ATOM 1741 O O . LEU A 1 226 ? -5.743 0.192 19.908 1.00 96.00 226 LEU A O 1
ATOM 1745 N N . ALA A 1 227 ? -4.593 1.495 21.305 1.00 95.81 227 ALA A N 1
ATOM 1746 C CA . ALA A 1 227 ? -3.788 2.103 20.245 1.00 95.81 227 ALA A CA 1
ATOM 1747 C C . ALA A 1 227 ? -2.875 1.084 19.541 1.00 95.81 227 ALA A C 1
ATOM 1749 O O . ALA A 1 227 ? -2.692 1.143 18.322 1.00 95.81 227 ALA A O 1
ATOM 1750 N N . LEU A 1 228 ? -2.315 0.129 20.289 1.00 94.38 228 LEU A N 1
ATOM 1751 C CA . LEU A 1 228 ? -1.514 -0.957 19.727 1.00 94.38 228 LEU A CA 1
ATOM 1752 C C . LEU A 1 228 ? -2.350 -1.848 18.808 1.00 94.38 228 LEU A C 1
ATOM 1754 O O . LEU A 1 228 ? -1.910 -2.165 17.708 1.00 94.38 228 LEU A O 1
ATOM 1758 N N . THR A 1 229 ? -3.557 -2.212 19.218 1.00 92.81 229 THR A N 1
ATOM 1759 C CA . THR A 1 229 ? -4.406 -3.134 18.452 1.00 92.81 229 THR A CA 1
ATOM 1760 C C . THR A 1 229 ? -5.119 -2.451 17.285 1.00 92.81 229 THR A C 1
ATOM 1762 O O . THR A 1 229 ? -5.215 -3.027 16.204 1.00 92.81 229 THR A O 1
ATOM 1765 N N . THR A 1 230 ? -5.565 -1.203 17.449 1.00 93.88 230 THR A N 1
ATOM 1766 C CA . THR A 1 230 ? -6.409 -0.518 16.453 1.00 93.88 230 THR A CA 1
ATOM 1767 C C . THR A 1 230 ? -5.652 0.453 15.549 1.00 93.88 230 THR A C 1
ATOM 1769 O O . THR A 1 230 ? -6.026 0.611 14.387 1.00 93.88 230 THR A O 1
ATOM 1772 N N . CYS A 1 231 ? -4.571 1.080 16.026 1.00 93.44 231 CYS A N 1
ATOM 1773 C CA . CYS A 1 231 ? -3.891 2.158 15.296 1.00 93.44 231 CYS A CA 1
ATOM 1774 C C . CYS A 1 231 ? -2.507 1.763 14.758 1.00 93.44 231 CYS A C 1
ATOM 1776 O O . CYS A 1 231 ? -2.099 2.265 13.706 1.00 93.44 231 CYS A O 1
ATOM 1778 N N . SER A 1 232 ? -1.775 0.879 15.448 1.00 92.94 232 SER A N 1
ATOM 1779 C CA . SER A 1 232 ? -0.337 0.668 15.191 1.00 92.94 232 SER A CA 1
ATOM 1780 C C . SER A 1 232 ? 0.002 0.071 13.819 1.00 92.94 232 SER A C 1
ATOM 1782 O O . SER A 1 232 ? 1.098 0.288 13.307 1.00 92.94 232 SER A O 1
ATOM 1784 N N . ASN A 1 233 ? -0.963 -0.588 13.168 1.00 89.19 233 ASN A N 1
ATOM 1785 C CA . ASN A 1 233 ? -0.808 -1.110 11.806 1.00 89.19 233 ASN A CA 1
ATOM 1786 C C . ASN A 1 233 ? -0.640 -0.005 10.748 1.00 89.19 233 ASN A C 1
ATOM 1788 O O . ASN A 1 233 ? -0.195 -0.273 9.634 1.00 89.19 233 ASN A O 1
ATOM 1792 N N . CYS A 1 234 ? -1.028 1.235 11.060 1.00 89.25 234 CYS A N 1
ATOM 1793 C CA . CYS A 1 234 ? -0.951 2.370 10.134 1.00 89.25 234 CYS A CA 1
ATOM 1794 C C . CYS A 1 234 ? -0.260 3.605 10.721 1.00 89.25 234 CYS A C 1
ATOM 1796 O O . CYS A 1 234 ? 0.245 4.427 9.952 1.00 89.25 234 CYS A O 1
ATOM 1798 N N . HIS A 1 235 ? -0.250 3.741 12.046 1.00 92.94 235 HIS A N 1
ATOM 1799 C CA . HIS A 1 235 ? 0.262 4.906 12.751 1.00 92.94 235 HIS A CA 1
ATOM 1800 C C . HIS A 1 235 ? 1.341 4.513 13.749 1.00 92.94 235 HIS A C 1
ATOM 1802 O O . HIS A 1 235 ? 1.136 3.661 14.610 1.00 92.94 235 HIS A O 1
ATOM 1808 N N . SER A 1 236 ? 2.480 5.195 13.686 1.00 93.56 236 SER A N 1
ATOM 1809 C CA . SER A 1 236 ? 3.492 5.072 14.726 1.00 93.56 236 SER A CA 1
ATOM 1810 C C . SER A 1 236 ? 2.980 5.630 16.056 1.00 93.56 236 SER A C 1
ATOM 1812 O O . SER A 1 236 ? 2.481 6.755 16.115 1.00 93.56 236 SER A O 1
ATOM 1814 N N . LEU A 1 237 ? 3.181 4.873 17.137 1.00 93.06 237 LEU A N 1
ATOM 1815 C CA . LEU A 1 237 ? 2.994 5.354 18.513 1.00 93.06 237 LEU A CA 1
ATOM 1816 C C . LEU A 1 237 ? 4.237 6.089 19.053 1.00 93.06 237 LEU A C 1
ATOM 1818 O O . LEU A 1 237 ? 4.214 6.622 20.155 1.00 93.06 237 LEU A O 1
ATOM 1822 N N . SER A 1 238 ? 5.329 6.103 18.284 1.00 89.50 238 SER A N 1
ATOM 1823 C CA . SER A 1 238 ? 6.536 6.902 18.527 1.00 89.50 238 SER A CA 1
ATOM 1824 C C . SER A 1 238 ? 6.477 8.227 17.750 1.00 89.50 238 SER A C 1
ATOM 1826 O O . SER A 1 238 ? 5.946 8.232 16.631 1.00 89.50 238 SER A O 1
ATOM 1828 N N . PRO A 1 239 ? 7.088 9.315 18.262 1.00 85.38 239 PRO A N 1
ATOM 1829 C CA . PRO A 1 239 ? 7.181 10.593 17.552 1.00 85.38 239 PRO A CA 1
ATOM 1830 C C . PRO A 1 239 ? 7.968 10.522 16.233 1.00 85.38 239 PRO A C 1
ATOM 1832 O O . PRO A 1 239 ? 7.778 11.373 15.370 1.00 85.38 239 PRO A O 1
ATOM 1835 N N . THR A 1 240 ? 8.845 9.528 16.053 1.00 86.38 240 THR A N 1
ATOM 1836 C CA . THR A 1 240 ? 9.760 9.444 14.896 1.00 86.38 240 THR A CA 1
ATOM 1837 C C . THR A 1 240 ? 9.382 8.392 13.857 1.00 86.38 240 THR A C 1
ATOM 1839 O O . THR A 1 240 ? 10.017 8.317 12.807 1.00 86.38 240 THR A O 1
ATOM 1842 N N . GLY A 1 241 ? 8.383 7.550 14.128 1.00 87.62 241 GLY A N 1
ATOM 1843 C CA . GLY A 1 241 ? 7.981 6.512 13.178 1.00 87.62 241 GLY A CA 1
ATOM 1844 C C . GLY A 1 241 ? 7.128 7.052 12.028 1.00 87.62 241 GLY A C 1
ATOM 1845 O O . GLY A 1 241 ? 6.781 8.230 11.968 1.00 87.62 241 GLY A O 1
ATOM 1846 N N . MET A 1 242 ? 6.757 6.173 11.094 1.00 86.56 242 MET A N 1
ATOM 1847 C CA . MET A 1 242 ? 5.891 6.562 9.980 1.00 86.56 242 MET A CA 1
ATOM 1848 C C . MET A 1 242 ? 4.520 7.020 10.484 1.00 86.56 242 MET A C 1
ATOM 1850 O O . MET A 1 242 ? 3.878 6.324 11.269 1.00 86.56 242 MET A O 1
ATOM 1854 N N . ARG A 1 243 ? 4.066 8.179 9.987 1.00 88.50 243 ARG A N 1
ATOM 1855 C CA . ARG A 1 243 ? 2.745 8.762 10.286 1.00 88.50 243 ARG A CA 1
ATOM 1856 C C . ARG A 1 243 ? 2.429 8.766 11.798 1.00 88.50 243 ARG A C 1
ATOM 1858 O O . ARG A 1 243 ? 1.478 8.089 12.201 1.00 88.50 243 ARG A O 1
ATOM 1865 N N . PRO A 1 244 ? 3.205 9.487 12.636 1.00 92.38 244 PRO A N 1
ATOM 1866 C CA . PRO A 1 244 ? 3.001 9.497 14.085 1.00 92.38 244 PRO A CA 1
ATOM 1867 C C . PRO A 1 244 ? 1.562 9.858 14.453 1.00 92.38 244 PRO A C 1
ATOM 1869 O O . PRO A 1 244 ? 1.040 10.865 13.973 1.00 92.38 244 PRO A O 1
ATOM 1872 N N . LEU A 1 245 ? 0.928 9.046 15.301 1.00 92.00 245 LEU A N 1
ATOM 1873 C CA . LEU A 1 245 ? -0.479 9.210 15.684 1.00 92.00 245 LEU A CA 1
ATOM 1874 C C . LEU A 1 245 ? -0.739 10.586 16.318 1.00 92.00 245 LEU A C 1
ATOM 1876 O O . LEU A 1 245 ? -1.704 11.258 15.968 1.00 92.00 245 LEU A O 1
ATOM 1880 N N . ALA A 1 246 ? 0.182 11.024 17.178 1.00 88.62 246 ALA A N 1
ATOM 1881 C CA . ALA A 1 246 ? 0.205 12.337 17.821 1.00 88.62 246 ALA A CA 1
ATOM 1882 C C . ALA A 1 246 ? 0.023 13.513 16.839 1.00 88.62 246 ALA A C 1
ATOM 1884 O O . ALA A 1 246 ? -0.740 14.445 17.102 1.00 88.62 246 ALA A O 1
ATOM 1885 N N . ASN A 1 247 ? 0.666 13.443 15.668 1.00 90.19 247 ASN A N 1
ATOM 1886 C CA . ASN A 1 247 ? 0.692 14.547 14.707 1.00 90.19 247 ASN A CA 1
ATOM 1887 C C . ASN A 1 247 ? -0.671 14.786 14.042 1.00 90.19 247 ASN A C 1
ATOM 1889 O O . ASN A 1 247 ? -0.947 15.905 13.618 1.00 90.19 247 ASN A O 1
ATOM 1893 N N . TYR A 1 248 ? -1.539 13.769 13.973 1.00 87.50 248 TYR A N 1
ATOM 1894 C CA . TYR A 1 248 ? -2.875 13.902 13.377 1.00 87.50 248 TYR A CA 1
ATOM 1895 C C . TYR A 1 248 ? -3.832 14.750 14.217 1.00 87.50 248 TYR A C 1
ATOM 1897 O O . TYR A 1 248 ? -4.813 15.259 13.685 1.00 87.50 248 TYR A O 1
ATOM 1905 N N . PHE A 1 249 ? -3.524 14.946 15.499 1.00 88.50 249 PHE A N 1
ATOM 1906 C CA . PHE A 1 249 ? -4.300 15.798 16.397 1.00 88.50 249 PHE A CA 1
ATOM 1907 C C . PHE A 1 249 ? -3.660 17.179 16.596 1.00 88.50 249 PHE A C 1
ATOM 1909 O O . PHE A 1 249 ? -4.112 17.941 17.443 1.00 88.50 249 PHE A O 1
ATOM 1916 N N . GLY A 1 250 ? -2.605 17.518 15.840 1.00 81.19 250 GLY A N 1
ATOM 1917 C CA . GLY A 1 250 ? -1.997 18.854 15.849 1.00 81.19 250 GLY A CA 1
ATOM 1918 C C . GLY A 1 250 ? -1.443 19.296 17.208 1.00 81.19 250 GLY A C 1
ATOM 1919 O O . GLY A 1 250 ? -1.449 20.485 17.507 1.00 81.19 250 GLY A O 1
ATOM 1920 N N . GLY A 1 251 ? -1.020 18.352 18.057 1.00 77.50 251 GLY A N 1
ATOM 1921 C CA . GLY A 1 251 ? -0.573 18.649 19.423 1.00 77.50 251 GLY A CA 1
ATOM 1922 C C . GLY A 1 251 ? -1.705 18.969 20.406 1.00 77.50 251 GLY A C 1
ATOM 1923 O O . GLY A 1 251 ? -1.430 19.421 21.516 1.00 77.50 251 GLY A O 1
ATOM 1924 N N . ASN A 1 252 ? -2.968 18.741 20.029 1.00 80.44 252 ASN A N 1
ATOM 1925 C CA . ASN A 1 252 ? -4.102 18.955 20.917 1.00 80.44 252 ASN A CA 1
ATOM 1926 C C . ASN A 1 252 ? -4.007 18.037 22.152 1.00 80.44 252 ASN A C 1
ATOM 1928 O O . ASN A 1 252 ? -3.749 16.835 22.042 1.00 80.44 252 ASN A O 1
ATOM 1932 N N . SER A 1 253 ? -4.189 18.632 23.330 1.00 86.19 253 SER A N 1
ATOM 1933 C CA . SER A 1 253 ? -4.146 17.973 24.636 1.00 86.19 253 SER A CA 1
ATOM 1934 C C . SER A 1 253 ? -5.526 17.808 25.290 1.00 86.19 253 SER A C 1
ATOM 1936 O O . SER A 1 253 ? -5.626 17.273 26.395 1.00 86.19 253 SER A O 1
ATOM 1938 N N . ASP A 1 254 ? -6.596 18.227 24.614 1.00 92.44 254 ASP A N 1
ATOM 1939 C CA . ASP A 1 254 ? -7.976 18.050 25.050 1.00 92.44 254 ASP A CA 1
ATOM 1940 C C . ASP A 1 254 ? -8.469 16.628 24.750 1.00 92.44 254 ASP A C 1
ATOM 1942 O O . ASP A 1 254 ? -8.792 16.252 23.619 1.00 92.44 254 ASP A O 1
ATOM 1946 N N . VAL A 1 255 ? -8.561 15.835 25.816 1.00 94.50 255 VAL A N 1
ATOM 1947 C CA . VAL A 1 255 ? -9.057 14.457 25.788 1.00 94.50 255 VAL A CA 1
ATOM 1948 C C . VAL A 1 255 ? -10.502 14.383 25.285 1.00 94.50 255 VAL A C 1
ATOM 1950 O O . VAL A 1 255 ? -10.838 13.438 24.574 1.00 94.50 255 VAL A O 1
ATOM 1953 N N . ALA A 1 256 ? -11.361 15.349 25.624 1.00 95.62 256 ALA A N 1
ATOM 1954 C CA . ALA A 1 256 ? -12.771 15.319 25.239 1.00 95.62 256 ALA A CA 1
ATOM 1955 C C . ALA A 1 256 ? -12.944 15.544 23.732 1.00 95.62 256 ALA A C 1
ATOM 1957 O O . ALA A 1 256 ? -13.733 14.847 23.087 1.00 95.62 256 ALA A O 1
ATOM 1958 N N . MET A 1 257 ? -12.155 16.456 23.154 1.00 93.81 257 MET A N 1
ATOM 1959 C CA . MET A 1 257 ? -12.117 16.671 21.707 1.00 93.81 257 MET A CA 1
ATOM 1960 C C . MET A 1 257 ? -11.650 15.404 20.983 1.00 93.81 257 MET A C 1
ATOM 1962 O O . MET A 1 257 ? -12.346 14.913 20.092 1.00 93.81 257 MET A O 1
ATOM 1966 N N . VAL A 1 258 ? -10.517 14.826 21.404 1.00 94.56 258 VAL A N 1
ATOM 1967 C CA . VAL A 1 258 ? -9.978 13.602 20.787 1.00 94.56 258 VAL A CA 1
ATOM 1968 C C . VAL A 1 258 ? -10.987 12.456 20.885 1.00 94.56 258 VAL A C 1
ATOM 1970 O O . VAL A 1 258 ? -11.247 11.793 19.886 1.00 94.56 258 VAL A O 1
ATOM 1973 N N . LYS A 1 259 ? -11.620 12.258 22.047 1.00 95.88 259 LYS A N 1
ATOM 1974 C CA . LYS A 1 259 ? -12.683 11.260 22.242 1.00 95.88 259 LYS A CA 1
ATOM 1975 C C . LYS A 1 259 ? -13.845 11.462 21.264 1.00 95.88 259 LYS A C 1
ATOM 1977 O O . LYS A 1 259 ? -14.249 10.512 20.597 1.00 95.88 259 LYS A O 1
ATOM 1982 N N . THR A 1 260 ? -14.334 12.697 21.141 1.00 94.75 260 THR A N 1
ATOM 1983 C CA . THR A 1 260 ? -15.435 13.050 20.229 1.00 94.75 260 THR A CA 1
ATOM 1984 C C . THR A 1 260 ? -15.074 12.731 18.780 1.00 94.75 260 THR A C 1
ATOM 1986 O O . THR A 1 260 ? -15.876 12.143 18.055 1.00 94.75 260 THR A O 1
ATOM 1989 N N . TYR A 1 261 ? -13.847 13.054 18.361 1.00 93.06 261 TYR A N 1
ATOM 1990 C CA . TYR A 1 261 ? -13.351 12.693 17.036 1.00 93.06 261 TYR A CA 1
ATOM 1991 C C . TYR A 1 261 ? -13.303 11.173 16.837 1.00 93.06 261 TYR A C 1
ATOM 1993 O O . TYR A 1 261 ? -13.773 10.681 15.815 1.00 93.06 261 TYR A O 1
ATOM 2001 N N . LEU A 1 262 ? -12.770 10.415 17.803 1.00 94.19 262 LEU A N 1
ATOM 2002 C CA . LEU A 1 262 ? -12.676 8.953 17.707 1.00 94.19 262 LEU A CA 1
ATOM 2003 C C . LEU A 1 262 ? -14.061 8.315 17.531 1.00 94.19 262 LEU A C 1
ATOM 2005 O O . LEU A 1 262 ? -14.249 7.507 16.623 1.00 94.19 262 LEU A O 1
ATOM 2009 N N . GLN A 1 263 ? -15.045 8.719 18.337 1.00 93.75 263 GLN A N 1
ATOM 2010 C CA . GLN A 1 263 ? -16.417 8.211 18.237 1.00 93.75 263 GLN A CA 1
ATOM 2011 C C . GLN A 1 263 ? -17.094 8.647 16.930 1.00 93.75 263 GLN A C 1
ATOM 2013 O O . GLN A 1 263 ? -17.714 7.830 16.254 1.00 93.75 263 GLN A O 1
ATOM 2018 N N . GLY A 1 264 ? -16.935 9.913 16.533 1.00 91.62 264 GLY A N 1
ATOM 2019 C CA . GLY A 1 264 ? -17.583 10.462 15.343 1.00 91.62 264 GLY A CA 1
ATOM 2020 C C . GLY A 1 264 ? -16.991 9.978 14.016 1.00 91.62 264 GLY A C 1
ATOM 2021 O O . GLY A 1 264 ? -17.741 9.761 13.064 1.00 91.62 264 GLY A O 1
ATOM 2022 N N . ALA A 1 265 ? -15.670 9.803 13.932 1.00 90.31 265 ALA A N 1
ATOM 2023 C CA . ALA A 1 265 ? -14.964 9.482 12.688 1.00 90.31 265 ALA A CA 1
ATOM 2024 C C . ALA A 1 265 ? -14.651 7.987 12.522 1.00 90.31 265 ALA A C 1
ATOM 2026 O O . ALA A 1 265 ? -14.720 7.478 11.400 1.00 90.31 265 ALA A O 1
ATOM 2027 N N . LEU A 1 266 ? -14.284 7.295 13.610 1.00 91.56 266 LEU A N 1
ATOM 2028 C CA . LEU A 1 266 ? -13.907 5.872 13.591 1.00 91.56 266 LEU A CA 1
ATOM 2029 C C . LEU A 1 266 ? -15.041 4.976 14.094 1.00 91.56 266 LEU A C 1
ATOM 2031 O O . LEU A 1 266 ? -15.311 3.946 13.478 1.00 91.56 266 LEU A O 1
ATOM 2035 N N . GLY A 1 267 ? -15.735 5.404 15.154 1.00 90.00 267 GLY A N 1
ATOM 2036 C CA . GLY A 1 267 ? -16.872 4.685 15.736 1.00 90.00 267 GLY A CA 1
ATOM 2037 C C . GLY A 1 267 ? -18.062 4.537 14.795 1.00 90.00 267 GLY A C 1
ATOM 2038 O O . GLY A 1 267 ? -18.791 3.563 14.888 1.00 90.00 267 GLY A O 1
ATOM 2039 N N . THR A 1 268 ? -18.231 5.456 13.846 1.00 87.44 268 THR A N 1
ATOM 2040 C CA . THR A 1 268 ? -19.285 5.405 12.816 1.00 87.44 268 THR A CA 1
ATOM 2041 C C . THR A 1 268 ? -18.840 4.719 11.524 1.00 87.44 268 THR A C 1
ATOM 2043 O O . THR A 1 268 ? -19.670 4.392 10.685 1.00 87.44 268 THR A O 1
ATOM 2046 N N . GLY A 1 269 ? -17.532 4.516 11.324 1.00 85.25 269 GLY A N 1
ATOM 2047 C CA . GLY A 1 269 ? -16.983 4.047 10.045 1.00 85.25 269 GLY A CA 1
ATOM 2048 C C . GLY A 1 269 ? -16.967 5.100 8.928 1.00 85.25 269 GLY A C 1
ATOM 2049 O O . GLY A 1 269 ? -16.703 4.753 7.781 1.00 85.25 269 GLY A O 1
ATOM 2050 N N . ASN A 1 270 ? -17.196 6.384 9.236 1.00 85.62 270 ASN A N 1
ATOM 2051 C CA . ASN A 1 270 ? -17.200 7.468 8.242 1.00 85.62 270 ASN A CA 1
ATOM 2052 C C . ASN A 1 270 ? -15.840 7.677 7.548 1.00 85.62 270 ASN A C 1
ATOM 2054 O O . ASN A 1 270 ? -15.767 8.244 6.457 1.00 85.62 270 ASN A O 1
ATOM 2058 N N . THR A 1 271 ? -14.743 7.228 8.162 1.00 87.25 271 THR A N 1
ATOM 2059 C CA . THR A 1 271 ? -13.405 7.344 7.571 1.00 87.25 271 THR A CA 1
ATOM 2060 C C . THR A 1 271 ? -13.125 6.176 6.622 1.00 87.25 271 THR A C 1
ATOM 2062 O O . THR A 1 271 ? -12.546 5.172 7.021 1.00 87.25 271 THR A O 1
ATOM 2065 N N . ILE A 1 272 ? -13.467 6.338 5.339 1.00 83.38 272 ILE A N 1
ATOM 2066 C CA . ILE A 1 272 ? -13.457 5.277 4.305 1.00 83.38 272 ILE A CA 1
ATOM 2067 C C . ILE A 1 272 ? -12.147 4.485 4.145 1.00 83.38 272 ILE A C 1
ATOM 2069 O O . ILE A 1 272 ? -12.168 3.387 3.608 1.00 83.38 272 ILE A O 1
ATOM 2073 N N . TYR A 1 273 ? -11.000 5.031 4.559 1.00 85.12 273 TYR A N 1
ATOM 2074 C CA . TYR A 1 273 ? -9.676 4.406 4.428 1.00 85.12 273 TYR A CA 1
ATOM 2075 C C . TYR A 1 273 ? -9.098 3.920 5.770 1.00 85.12 273 TYR A C 1
ATOM 2077 O O . TYR A 1 273 ? -7.933 3.511 5.827 1.00 85.12 273 TYR A O 1
ATOM 2085 N N . MET A 1 274 ? -9.880 3.982 6.850 1.00 91.88 274 MET A N 1
ATOM 2086 C CA . MET A 1 274 ? -9.552 3.429 8.165 1.00 91.88 274 MET A CA 1
ATOM 2087 C C . MET A 1 274 ? -10.572 2.347 8.553 1.00 91.88 274 MET A C 1
ATOM 2089 O O . MET A 1 274 ? -11.702 2.377 8.070 1.00 91.88 274 MET A O 1
ATOM 2093 N N . PRO A 1 275 ? -10.188 1.361 9.384 1.00 93.50 275 PRO A N 1
ATOM 2094 C CA . PRO A 1 275 ? -11.140 0.392 9.917 1.00 93.50 275 PRO A CA 1
ATOM 2095 C C . PRO A 1 275 ? -12.291 1.079 10.659 1.00 93.50 275 PRO A C 1
ATOM 2097 O O . PRO A 1 275 ? -12.083 2.103 11.313 1.00 93.50 275 PRO A O 1
ATOM 2100 N N . HIS A 1 276 ? -13.480 0.483 10.603 1.00 94.06 276 HIS A N 1
ATOM 2101 C CA . HIS A 1 276 ? -14.559 0.821 11.524 1.00 94.06 276 HIS A CA 1
ATOM 2102 C C . HIS A 1 276 ? -14.194 0.281 12.914 1.00 94.06 276 HIS A C 1
ATOM 2104 O O . HIS A 1 276 ? -13.913 -0.910 13.067 1.00 94.06 276 HIS A O 1
ATOM 2110 N N . ILE A 1 277 ? -14.126 1.166 13.909 1.00 94.44 277 ILE A N 1
ATOM 2111 C CA . ILE A 1 277 ? -13.677 0.835 15.267 1.00 94.44 277 ILE A CA 1
ATOM 2112 C C . ILE A 1 277 ? -14.756 1.332 16.239 1.00 94.44 277 ILE A C 1
ATOM 2114 O O . ILE A 1 277 ? -14.662 2.471 16.704 1.00 94.44 277 ILE A O 1
ATOM 2118 N N . PRO A 1 278 ? -15.784 0.515 16.534 1.00 93.19 278 PRO A N 1
ATOM 2119 C CA . PRO A 1 278 ? -16.907 0.914 17.378 1.00 93.19 278 PRO A CA 1
ATOM 2120 C C . PRO A 1 278 ? -16.504 0.890 18.857 1.00 93.19 278 PRO A C 1
ATOM 2122 O O . PRO A 1 278 ? -16.789 -0.049 19.595 1.00 93.19 278 PRO A O 1
ATOM 2125 N N . LEU A 1 279 ? -15.776 1.926 19.277 1.00 92.75 279 LEU A N 1
ATOM 2126 C CA . LEU A 1 279 ? -15.341 2.113 20.661 1.00 92.75 279 LEU A CA 1
ATOM 2127 C C . LEU A 1 279 ? -16.529 2.514 21.536 1.00 92.75 279 LEU A C 1
ATOM 2129 O O . LEU A 1 279 ? -17.251 3.462 21.210 1.00 92.75 279 LEU A O 1
ATOM 2133 N N . ASN A 1 280 ? -16.674 1.859 22.689 1.00 94.12 280 ASN A N 1
ATOM 2134 C CA . ASN A 1 280 ? -17.588 2.344 23.720 1.00 94.12 280 ASN A CA 1
ATOM 2135 C C . ASN A 1 280 ? -17.049 3.634 24.377 1.00 94.12 280 ASN A C 1
ATOM 2137 O O . ASN A 1 280 ? -15.941 4.096 24.087 1.00 94.12 280 ASN A O 1
ATOM 2141 N N . ASP A 1 281 ? -17.849 4.246 25.248 1.00 95.69 281 ASP A N 1
ATOM 2142 C CA . ASP A 1 281 ? -17.521 5.553 25.823 1.00 95.69 281 ASP A CA 1
ATOM 2143 C C . ASP A 1 281 ? -16.230 5.549 26.659 1.00 95.69 281 ASP A C 1
ATOM 2145 O O . ASP A 1 281 ? -15.394 6.453 26.526 1.00 95.69 281 ASP A O 1
ATOM 2149 N N . ASP A 1 282 ? -16.034 4.497 27.456 1.00 96.50 282 ASP A N 1
ATOM 2150 C CA . ASP A 1 282 ? -14.868 4.343 28.322 1.00 96.50 282 ASP A CA 1
ATOM 2151 C C . ASP A 1 282 ? -13.600 4.017 27.517 1.00 96.50 282 ASP A C 1
ATOM 2153 O O . ASP A 1 282 ? -12.520 4.539 27.798 1.00 96.50 282 ASP A O 1
ATOM 2157 N N . GLU A 1 283 ? -13.718 3.196 26.474 1.00 96.81 283 GLU A N 1
ATOM 2158 C CA . GLU A 1 283 ? -12.631 2.852 25.555 1.00 96.81 283 GLU A CA 1
ATOM 2159 C C . GLU A 1 283 ? -12.195 4.052 24.718 1.00 96.81 283 GLU A C 1
ATOM 2161 O O . GLU A 1 283 ? -10.997 4.309 24.576 1.00 96.81 283 GLU A O 1
ATOM 2166 N N . ALA A 1 284 ? -13.151 4.830 24.205 1.00 96.88 284 ALA A N 1
ATOM 2167 C CA . ALA A 1 284 ? -12.863 6.067 23.495 1.00 96.88 284 ALA A CA 1
ATOM 2168 C C . ALA A 1 284 ? -12.159 7.076 24.414 1.00 96.88 284 ALA A C 1
ATOM 2170 O O . ALA A 1 284 ? -11.194 7.723 23.999 1.00 96.88 284 ALA A O 1
ATOM 2171 N N . TYR A 1 285 ? -12.588 7.173 25.677 1.00 97.19 285 TYR A N 1
ATOM 2172 C CA . TYR A 1 285 ? -11.913 7.987 26.687 1.00 97.19 285 TYR A CA 1
ATOM 2173 C C . TYR A 1 285 ? -10.485 7.496 26.972 1.00 97.19 285 TYR A C 1
ATOM 2175 O O . TYR A 1 285 ? -9.544 8.295 26.955 1.00 97.19 285 TYR A O 1
ATOM 2183 N N . ALA A 1 286 ? -10.294 6.193 27.193 1.00 97.75 286 ALA A N 1
ATOM 2184 C CA . ALA A 1 286 ? -8.988 5.587 27.442 1.00 97.75 286 ALA A CA 1
ATOM 2185 C C . ALA A 1 286 ? -8.022 5.809 26.267 1.00 97.75 286 ALA A C 1
ATOM 2187 O O . ALA A 1 286 ? -6.888 6.261 26.459 1.00 97.75 286 ALA A O 1
ATOM 2188 N N . LEU A 1 287 ? -8.477 5.562 25.036 1.00 96.81 287 LEU A N 1
ATOM 2189 C CA . LEU A 1 287 ? -7.686 5.785 23.829 1.00 96.81 287 LEU A CA 1
ATOM 2190 C C . LEU A 1 287 ? -7.329 7.268 23.656 1.00 96.81 287 LEU A C 1
ATOM 2192 O O . LEU A 1 287 ? -6.169 7.588 23.396 1.00 96.81 287 LEU A O 1
ATOM 2196 N N . ALA A 1 288 ? -8.280 8.181 23.871 1.00 95.88 288 ALA A N 1
ATOM 2197 C CA . ALA A 1 288 ? -8.026 9.618 23.816 1.00 95.88 288 ALA A CA 1
ATOM 2198 C C . ALA A 1 288 ? -6.982 10.065 24.853 1.00 95.88 288 ALA A C 1
ATOM 2200 O O . ALA A 1 288 ? -6.053 10.804 24.520 1.00 95.88 288 ALA A O 1
ATOM 2201 N N . ARG A 1 289 ? -7.081 9.568 26.095 1.00 95.56 289 ARG A N 1
ATOM 2202 C CA . ARG A 1 289 ? -6.092 9.808 27.161 1.00 95.56 289 ARG A CA 1
ATOM 2203 C C . ARG A 1 289 ? -4.694 9.372 26.737 1.00 95.56 289 ARG A C 1
ATOM 2205 O O . ARG A 1 289 ? -3.736 10.117 26.947 1.00 95.56 289 ARG A O 1
ATOM 2212 N N . PHE A 1 290 ? -4.576 8.192 26.131 1.00 96.00 290 PHE A N 1
ATOM 2213 C CA . PHE A 1 290 ? -3.293 7.697 25.645 1.00 96.00 290 PHE A CA 1
ATOM 2214 C C . PHE A 1 290 ? -2.748 8.536 24.485 1.00 96.00 290 PHE A C 1
ATOM 2216 O O . PHE A 1 290 ? -1.588 8.935 24.534 1.00 96.00 290 PHE A O 1
ATOM 2223 N N . ILE A 1 291 ? -3.568 8.876 23.488 1.00 94.38 291 ILE A N 1
ATOM 2224 C CA . ILE A 1 291 ? -3.151 9.715 22.353 1.00 94.38 291 ILE A CA 1
ATOM 2225 C C . ILE A 1 291 ? -2.625 11.070 22.834 1.00 94.38 291 ILE A C 1
ATOM 2227 O O . ILE A 1 291 ? -1.544 11.484 22.422 1.00 94.38 291 ILE A O 1
ATOM 2231 N N . VAL A 1 292 ? -3.341 11.729 23.748 1.00 93.69 292 VAL A N 1
ATOM 2232 C CA . VAL A 1 292 ? -2.896 12.996 24.348 1.00 93.69 292 VAL A CA 1
ATOM 2233 C C . VAL A 1 292 ? -1.566 12.823 25.086 1.00 93.69 292 VAL A C 1
ATOM 2235 O O . VAL A 1 292 ? -0.697 13.689 24.996 1.00 93.69 292 VAL A O 1
ATOM 2238 N N . SER A 1 293 ? -1.360 11.692 25.768 1.00 93.00 293 SER A N 1
ATOM 2239 C CA . SER A 1 293 ? -0.098 11.417 26.467 1.00 93.00 293 SER A CA 1
ATOM 2240 C C . SER A 1 293 ? 1.111 11.293 25.531 1.00 93.00 293 SER A C 1
ATOM 2242 O O . SER A 1 293 ? 2.227 11.564 25.965 1.00 93.00 293 SER A O 1
ATOM 2244 N N . LEU A 1 294 ? 0.909 10.959 24.248 1.00 90.19 294 LEU A N 1
ATOM 2245 C CA . LEU A 1 294 ? 1.989 10.902 23.252 1.00 90.19 294 LEU A CA 1
ATOM 2246 C C . LEU A 1 294 ? 2.574 12.286 22.929 1.00 90.19 294 LEU A C 1
ATOM 2248 O O . LEU A 1 294 ? 3.707 12.368 22.462 1.00 90.19 294 LEU A O 1
ATOM 2252 N N . ASN A 1 295 ? 1.813 13.357 23.179 1.00 81.31 295 ASN A N 1
ATOM 2253 C CA . ASN A 1 295 ? 2.261 14.740 23.000 1.00 81.31 295 ASN A CA 1
ATOM 2254 C C . ASN A 1 295 ? 3.043 15.272 24.212 1.00 81.31 295 ASN A C 1
ATOM 2256 O O . ASN A 1 295 ? 3.699 16.309 24.112 1.00 81.31 295 ASN A O 1
ATOM 2260 N N . ALA A 1 296 ? 2.974 14.599 25.365 1.00 67.62 296 ALA A N 1
ATOM 2261 C CA . ALA A 1 296 ? 3.706 15.013 26.554 1.00 67.62 296 ALA A CA 1
ATOM 2262 C C . ALA A 1 296 ? 5.192 14.619 26.436 1.00 67.62 296 ALA A C 1
ATOM 2264 O O . ALA A 1 296 ? 5.500 13.544 25.913 1.00 67.62 296 ALA A O 1
ATOM 2265 N N . PRO A 1 297 ? 6.137 15.441 26.936 1.00 56.12 297 PRO A N 1
ATOM 2266 C CA . PRO A 1 297 ? 7.534 15.031 27.024 1.00 56.12 297 PRO A CA 1
ATOM 2267 C C . PRO A 1 297 ? 7.614 13.721 27.812 1.00 56.12 297 PRO A C 1
ATOM 2269 O O . PRO A 1 297 ? 7.051 13.613 28.904 1.00 56.12 297 PRO A O 1
ATOM 2272 N N . ALA A 1 298 ? 8.263 12.712 27.221 1.00 51.44 298 ALA A N 1
ATOM 2273 C CA . ALA A 1 298 ? 8.316 11.364 27.768 1.00 51.44 298 ALA A CA 1
ATOM 2274 C C . ALA A 1 298 ? 8.745 11.405 29.242 1.00 51.44 298 ALA A C 1
ATOM 2276 O O . ALA A 1 298 ? 9.867 11.793 29.565 1.00 51.44 298 ALA A O 1
ATOM 2277 N N . SER A 1 299 ? 7.848 10.997 30.142 1.00 42.56 299 SER A N 1
ATOM 2278 C CA . SER A 1 299 ? 8.249 10.694 31.514 1.00 42.56 299 SER A CA 1
ATOM 2279 C C . SER A 1 299 ? 9.249 9.533 31.462 1.00 42.56 299 SER A C 1
ATOM 2281 O O . SER A 1 299 ? 9.046 8.622 30.651 1.00 42.56 299 SER A O 1
ATOM 2283 N N . PRO A 1 300 ? 10.328 9.543 32.269 1.00 39.44 300 PRO A N 1
ATOM 2284 C CA . PRO A 1 300 ? 11.310 8.469 32.259 1.00 39.44 300 PRO A CA 1
ATOM 2285 C C . PRO A 1 300 ? 10.592 7.133 32.442 1.00 39.44 300 PRO A C 1
ATOM 2287 O O . PRO A 1 300 ? 9.938 6.910 33.461 1.00 39.44 300 PRO A O 1
ATOM 2290 N N . GLN A 1 301 ? 10.678 6.263 31.434 1.00 40.12 301 GLN A N 1
ATOM 2291 C CA . GLN A 1 301 ? 10.215 4.886 31.556 1.00 40.12 301 GLN A CA 1
ATOM 2292 C C . GLN A 1 301 ? 10.908 4.288 32.789 1.00 40.12 301 GLN A C 1
ATOM 2294 O O . GLN A 1 301 ? 12.138 4.398 32.881 1.00 40.12 301 GLN A O 1
ATOM 2299 N N . PRO A 1 302 ? 10.180 3.689 33.749 1.00 39.34 302 PRO A N 1
ATOM 2300 C CA . PRO A 1 302 ? 10.828 2.967 34.827 1.00 39.34 302 PRO A CA 1
ATOM 2301 C C . PRO A 1 302 ? 11.673 1.874 34.181 1.00 39.34 302 PRO A C 1
ATOM 2303 O O . PRO A 1 302 ? 11.159 0.985 33.504 1.00 39.34 302 PRO A O 1
ATOM 2306 N N . VAL A 1 303 ? 12.993 1.991 34.331 1.00 40.62 303 VAL A N 1
ATOM 2307 C CA . VAL A 1 303 ? 13.939 0.980 33.873 1.00 40.62 303 VAL A CA 1
ATOM 2308 C C . VAL A 1 303 ? 13.518 -0.321 34.538 1.00 40.62 303 VAL A C 1
ATOM 2310 O O . VAL A 1 303 ? 13.640 -0.462 35.757 1.00 40.62 303 VAL A O 1
ATOM 2313 N N . VAL A 1 304 ? 13.005 -1.261 33.745 1.00 42.53 304 VAL A N 1
ATOM 2314 C CA . VAL A 1 304 ? 12.822 -2.640 34.186 1.00 42.53 304 VAL A CA 1
ATOM 2315 C C . VAL A 1 304 ? 14.223 -3.149 34.491 1.00 42.53 304 VAL A C 1
ATOM 2317 O O . VAL A 1 304 ? 14.981 -3.515 33.596 1.00 42.53 304 VAL A O 1
ATOM 2320 N N . ARG A 1 305 ? 14.609 -3.092 35.767 1.00 39.78 305 ARG A N 1
ATOM 2321 C CA . ARG A 1 305 ? 15.817 -3.741 36.258 1.00 39.78 305 ARG A CA 1
ATOM 2322 C C . ARG A 1 305 ? 15.564 -5.236 36.139 1.00 39.78 305 ARG A C 1
ATOM 2324 O O . ARG A 1 305 ? 14.973 -5.838 37.029 1.00 39.78 305 ARG A O 1
ATOM 2331 N N . THR A 1 306 ? 15.980 -5.830 35.027 1.00 43.66 306 THR A N 1
ATOM 2332 C CA . THR A 1 306 ? 16.175 -7.276 34.956 1.00 43.66 306 THR A CA 1
ATOM 2333 C C . THR A 1 306 ? 17.107 -7.647 36.101 1.00 43.66 306 THR A C 1
ATOM 2335 O O . THR A 1 306 ? 18.223 -7.126 36.177 1.00 43.66 306 THR A O 1
ATOM 2338 N N . ALA A 1 307 ? 16.618 -8.470 37.031 1.00 41.59 307 ALA A N 1
ATOM 2339 C CA . ALA A 1 307 ? 17.414 -8.983 38.132 1.00 41.59 307 ALA A CA 1
ATOM 2340 C C . ALA A 1 307 ? 18.715 -9.564 37.563 1.00 41.59 307 ALA A C 1
ATOM 2342 O O . ALA A 1 307 ? 18.685 -10.379 36.640 1.00 41.59 307 ALA A O 1
ATOM 2343 N N . ALA A 1 308 ? 19.848 -9.072 38.064 1.00 40.62 308 ALA A N 1
ATOM 2344 C CA . ALA A 1 308 ? 21.160 -9.550 37.667 1.00 40.62 308 ALA A CA 1
ATOM 2345 C C . ALA A 1 308 ? 21.221 -11.071 37.853 1.00 40.62 308 ALA A C 1
ATOM 2347 O O . ALA A 1 308 ? 20.807 -11.587 38.893 1.00 40.62 308 ALA A O 1
ATOM 2348 N N . ALA A 1 309 ? 21.724 -11.770 36.835 1.00 42.28 309 ALA A N 1
ATOM 2349 C CA . ALA A 1 309 ? 22.014 -13.191 36.906 1.00 42.28 309 ALA A CA 1
ATOM 2350 C C . ALA A 1 309 ? 22.853 -13.471 38.161 1.00 42.28 309 ALA A C 1
ATOM 2352 O O . ALA A 1 309 ? 23.900 -12.852 38.367 1.00 42.28 309 ALA A O 1
ATOM 2353 N N . ALA A 1 310 ? 22.358 -14.369 39.013 1.00 42.78 310 ALA A N 1
ATOM 2354 C CA . ALA A 1 310 ? 23.089 -14.845 40.174 1.00 42.78 310 ALA A CA 1
ATOM 2355 C C . ALA A 1 310 ? 24.462 -15.371 39.726 1.00 42.78 310 ALA A C 1
ATOM 2357 O O . ALA A 1 310 ? 24.565 -16.122 38.754 1.00 42.78 310 ALA A O 1
ATOM 2358 N N . ALA A 1 311 ? 25.511 -14.923 40.416 1.00 42.62 311 ALA A N 1
ATOM 2359 C CA . ALA A 1 311 ? 26.886 -15.327 40.161 1.00 42.62 311 ALA A CA 1
ATOM 2360 C C . ALA A 1 311 ? 27.039 -16.860 40.242 1.00 42.62 311 ALA A C 1
ATOM 2362 O O . ALA A 1 311 ? 26.367 -17.493 41.062 1.00 42.62 311 ALA A O 1
ATOM 2363 N N . PRO A 1 312 ? 27.923 -17.466 39.430 1.00 43.41 312 PRO A N 1
ATOM 2364 C CA . PRO A 1 312 ? 28.133 -18.905 39.453 1.00 43.41 312 PRO A CA 1
ATOM 2365 C C . PRO A 1 312 ? 28.740 -19.334 40.793 1.00 43.41 312 PRO A C 1
ATOM 2367 O O . PRO A 1 312 ? 29.707 -18.742 41.282 1.00 43.41 312 PRO A O 1
ATOM 2370 N N . ILE A 1 313 ? 28.151 -20.377 41.375 1.00 45.09 313 ILE A N 1
ATOM 2371 C CA . ILE A 1 313 ? 28.678 -21.093 42.536 1.00 45.09 313 ILE A CA 1
ATOM 2372 C C . ILE A 1 313 ? 30.009 -21.724 42.111 1.00 45.09 313 ILE A C 1
ATOM 2374 O O . ILE A 1 313 ? 30.070 -22.414 41.096 1.00 45.09 313 ILE A O 1
ATOM 2378 N N . LYS A 1 314 ? 31.079 -21.432 42.857 1.00 43.56 314 LYS A N 1
ATOM 2379 C CA . LYS A 1 314 ? 32.387 -22.073 42.689 1.00 43.56 314 LYS A CA 1
ATOM 2380 C C . LYS A 1 314 ? 32.322 -23.502 43.232 1.00 43.56 314 LYS A C 1
ATOM 2382 O O . LYS A 1 314 ? 32.014 -23.664 44.411 1.00 43.56 314 LYS A O 1
ATOM 2387 N N . GLU A 1 315 ? 32.687 -24.472 42.402 1.00 46.47 315 GLU A N 1
ATOM 2388 C CA . GLU A 1 315 ? 33.369 -25.704 42.822 1.00 46.47 315 GLU A CA 1
ATOM 2389 C C . GLU A 1 315 ? 34.811 -25.654 42.312 1.00 46.47 315 GLU A C 1
ATOM 2391 O O . GLU A 1 315 ? 35.014 -25.174 41.170 1.00 46.47 315 GLU A O 1
#

Sequence (315 aa):
MLIIIGILSFMMWPGKPEWFTEGGYLNGFYGANTFAQLAMRTAFMFTMTAVVGGVVAGAIKDAAFKKEITRKLALLGMVSTVAGGLLLQWYMATLPESAQVIAENRLPEWFAMSLVVTLGGIFAWFAATWLQPRLLTPSIAMGMTVAVLVFGLWPEEVARESLRKPYVAGQYVYSNQVIARDVPGLGITSEIPLIERQGFLPSQVFVPDNLRQVTAHNALEAGRSLALTTCSNCHSLSPTGMRPLANYFGGNSDVAMVKTYLQGALGTGNTIYMPHIPLNDDEAYALARFIVSLNAPASPQPVVRTAAAAAPIKE

Foldseek 3Di:
DLVVLLQLQQQQAAQAPCCLAANDSCRRRHHQLSVLCVQLVVLVVLLLCLLLVLLVLQPDPDPVSSLVSLLVSLVSNLVSLVSNVVSVVSNVVVHDPLLVVLCVPPPPPCLVVLQVVLSVVSNVVSVCCNVPVNVRHNVVSVVVSVVCVVSPVVSVVVSSVQSSFQGRGNVQAGLLRFGCAHRNSVPDHGCLVVCLVQNDQLSDPPRDPVLSDFDPVCLQVVLVVCCVRFPVSQADCAPPDPNHLLVVVVLDLDLVVQLCCCCVCQLVCVVSRGHNHNGDSSNSSSNSNNSSVSSDDDDPDPPPPPPPDDDDDDD